Protein 2BKM (pdb70)

Sequence (256 aa):
EQWQTLYEAIGGEETVAKLVEAFYRRVAAHPDLRPIFPDDLTETAHKQKQFLTQYLGGPPLYTAEHGHPMLRARHLRFEITPKRAEAWLACMRAAMDEIGLSGPAREQFYHRLVLTAHHMVNTPDHLDEQWQTLYEAIGGEETVAKLVEAFYRRVAAHPDLRPIFPDDLTETAHKQKQFLTQYLGGPPLYTAEHGHPMLRARHLRFEITPKRAEAWLACMRAAMDEIGLSGPAREQFYHRLVLTAHHMVNTPDHLD

Secondary structure (DSSP, 8-state):
-----HHHHTTHHHHHHHHHHHHHHHHHH-TTTGGGS-S--HHHHHHHHHHHHHHTTS--HHHHHH----HHHHHTTS---HHHHHHHHHHHHHHHHHTT--SHHHHHHHHHHHHHHHHH--S-----/-----HHHHTTHHHHHHHHHHHHHHHHHH-TTTTTTS-S--HHHHHHHHHHHHHHTTS--HHHHHHS---HHHHHTTS---HHHHHHHHHHHHHHHHHHT--SHHHHHHHHHHHHHHHHH--SPPP--

Nearest PDB structures (foldseek):
  2bkm-assembly2_B  TM=1.005E+00  e=2.204E-19  Geobacillus stearothermophilus
  5v3t-assembly1_A  TM=9.772E-01  e=2.019E-15  Bacillus anthracis
  5v3v-assembly1_B  TM=9.908E-01  e=3.960E-15  Bacillus anthracis
  5v3u-assembly1_A  TM=9.772E-01  e=5.995E-15  Bacillus anthracis
  5v3t-assembly1_B  TM=9.868E-01  e=5.405E-15  Bacillus anthracis

B-factor: mean 15.63, std 9.42, range [2.74, 115.76]

Radius of gyration: 19.22 Å; Cα contacts (8 Å, |Δi|>4): 302; chains: 2; bounding box: 41×54×38 Å

Structure (mmCIF, N/CA/C/O backbone):
data_2BKM
#
_entry.id   2BKM
#
_cell.length_a   35.123
_cell.length_b   99.339
_cell.length_c   35.252
_cell.angle_alpha   90.00
_cell.angle_beta   105.59
_cell.angle_gamma   90.00
#
_symmetry.space_group_name_H-M   'P 1 21 1'
#
loop_
_entity.id
_entity.type
_entity.pdbx_description
1 polymer 'TRUNCATED HEMOGLOBIN FROM GEOBACILLUS STEAROTHERMOPHILUS'
2 non-polymer 'OXYGEN MOLECULE'
3 non-polymer 'PROTOPORPHYRIN IX CONTAINING FE'
4 non-polymer 'ACETATE ION'
5 water water
#
loop_
_atom_site.group_PDB
_atom_site.id
_atom_site.type_symbol
_atom_site.label_atom_id
_atom_site.label_alt_id
_atom_site.label_comp_id
_atom_site.label_asym_id
_atom_site.label_entity_id
_atom_site.label_seq_id
_atom_site.pdbx_PDB_ins_code
_atom_site.Cartn_x
_atom_site.Cartn_y
_atom_site.Cartn_z
_atom_site.occupancy
_atom_site.B_iso_or_equiv
_atom_site.auth_seq_id
_atom_site.auth_comp_id
_atom_site.auth_asym_id
_atom_site.auth_atom_id
_atom_site.pdbx_PDB_model_num
ATOM 1 N N . GLU A 1 1 ? -13.769 5.131 19.615 1.00 34.09 3 GLU A N 1
ATOM 2 C CA . GLU A 1 1 ? -13.795 4.155 18.479 1.00 34.10 3 GLU A CA 1
ATOM 3 C C . GLU A 1 1 ? -13.371 2.763 18.898 1.00 33.25 3 GLU A C 1
ATOM 4 O O . GLU A 1 1 ? -12.658 2.612 19.888 1.00 32.80 3 GLU A O 1
ATOM 10 N N . GLN A 1 2 ? -13.817 1.745 18.158 1.00 32.47 4 GLN A N 1
ATOM 11 C CA . GLN A 1 2 ? -13.442 0.366 18.483 1.00 31.60 4 GLN A CA 1
ATOM 12 C C . GLN A 1 2 ? -11.958 0.179 18.206 1.00 30.45 4 GLN A C 1
ATOM 13 O O . GLN A 1 2 ? -11.447 0.622 17.170 1.00 30.38 4 GLN A O 1
ATOM 19 N N . TRP A 1 3 ? -11.272 -0.465 19.146 1.00 28.65 5 TRP A N 1
ATOM 20 C CA . TRP A 1 3 ? -9.880 -0.862 18.967 1.00 27.26 5 TRP A CA 1
ATOM 21 C C . TRP A 1 3 ? -9.732 -1.989 17.920 1.00 25.72 5 TRP A C 1
ATOM 22 O O . TRP A 1 3 ? -10.500 -2.950 17.926 1.00 25.54 5 TRP A O 1
ATOM 33 N N . GLN A 1 4 ? -8.772 -1.833 17.002 1.00 23.12 6 GLN A N 1
ATOM 34 C CA . GLN A 1 4 ? -8.309 -2.924 16.136 1.00 21.16 6 GLN A CA 1
ATOM 35 C C . GLN A 1 4 ? -6.902 -2.529 15.734 1.00 18.18 6 GLN A C 1
ATOM 36 O O . GLN A 1 4 ? -6.566 -1.327 15.735 1.00 19.00 6 GLN A O 1
ATOM 42 N N . THR A 1 5 ? -6.064 -3.512 15.426 1.00 16.75 7 THR A N 1
ATOM 43 C CA . THR A 1 5 ? -4.721 -3.152 15.005 1.00 14.57 7 THR A CA 1
ATOM 44 C C . THR A 1 5 ? -4.816 -2.519 13.652 1.00 13.71 7 THR A C 1
ATOM 45 O O . THR A 1 5 ? -5.767 -2.723 12.893 1.00 12.98 7 THR A O 1
ATOM 49 N N . LEU A 1 6 ? -3.789 -1.755 13.339 1.00 11.25 8 LEU A N 1
ATOM 50 C CA . LEU A 1 6 ? -3.752 -1.111 12.068 1.00 11.27 8 LEU A CA 1
ATOM 51 C C . LEU A 1 6 ? -3.637 -2.158 10.955 1.00 10.99 8 LEU A C 1
ATOM 52 O O . LEU A 1 6 ? -4.164 -2.015 9.866 1.00 11.22 8 LEU A O 1
ATOM 57 N N . TYR A 1 7 ? -2.947 -3.251 11.271 1.00 10.49 9 TYR A N 1
ATOM 58 C CA . TYR A 1 7 ? -2.866 -4.384 10.378 1.00 11.06 9 TYR A CA 1
ATOM 59 C C . TYR A 1 7 ? -4.263 -4.841 9.946 1.00 11.86 9 TYR A C 1
ATOM 60 O O . TYR A 1 7 ? -4.555 -4.935 8.761 1.00 12.42 9 TYR A O 1
ATOM 69 N N . GLU A 1 8 ? -5.137 -5.109 10.929 1.00 12.97 10 GLU A N 1
ATOM 70 C CA . GLU A 1 8 ? -6.510 -5.489 10.596 1.00 14.97 10 GLU A CA 1
ATOM 71 C C . GLU A 1 8 ? -7.237 -4.363 9.874 1.00 13.98 10 GLU A C 1
ATOM 72 O O . GLU A 1 8 ? -7.989 -4.591 8.916 1.00 15.91 10 GLU A O 1
ATOM 78 N N . ALA A 1 9 ? -7.060 -3.137 10.359 1.00 13.32 11 ALA A N 1
ATOM 79 C CA . ALA A 1 9 ? -7.771 -1.992 9.820 1.00 13.27 11 ALA A CA 1
ATOM 80 C C . ALA A 1 9 ? -7.558 -1.848 8.341 1.00 14.30 11 ALA A C 1
ATOM 81 O O . ALA A 1 9 ? -8.455 -1.399 7.633 1.00 16.51 11 ALA A O 1
ATOM 83 N N . ILE A 1 10 ? -6.359 -2.163 7.851 1.00 12.19 12 ILE A N 1
ATOM 84 C CA . ILE A 1 10 ? -6.099 -1.969 6.447 1.00 13.15 12 ILE A CA 1
ATOM 85 C C . ILE A 1 10 ? -6.386 -3.196 5.609 1.00 14.07 12 ILE A C 1
ATOM 86 O O . ILE A 1 10 ? -6.261 -3.156 4.389 1.00 15.18 12 ILE A O 1
ATOM 91 N N . GLY A 1 11 ? -6.768 -4.282 6.271 1.00 15.22 13 GLY A N 1
ATOM 92 C CA . GLY A 1 11 ? -7.101 -5.521 5.560 1.00 15.94 13 GLY A CA 1
ATOM 93 C C . GLY A 1 11 ? -6.094 -6.650 5.685 1.00 16.59 13 GLY A C 1
ATOM 94 O O . GLY A 1 11 ? -6.174 -7.662 4.953 1.00 18.82 13 GLY A O 1
ATOM 95 N N . GLY A 1 12 ? -5.146 -6.509 6.612 1.00 15.03 14 GLY A N 1
ATOM 96 C CA . GLY A 1 12 ? -4.266 -7.584 6.993 1.00 14.49 14 GLY A CA 1
ATOM 97 C C . GLY A 1 12 ? -3.372 -8.111 5.893 1.00 14.00 14 GLY A C 1
ATOM 98 O O . GLY A 1 12 ? -2.896 -7.364 5.037 1.00 13.50 14 GLY A O 1
ATOM 99 N N . GLU A 1 13 ? -3.165 -9.434 5.921 1.00 14.21 15 GLU A N 1
ATOM 100 C CA . GLU A 1 13 ? -2.206 -10.106 5.076 1.00 15.23 15 GLU A CA 1
ATOM 101 C C . GLU A 1 13 ? -2.356 -9.742 3.604 1.00 13.29 15 GLU A C 1
ATOM 102 O O . GLU A 1 13 ? -1.360 -9.486 2.906 1.00 14.57 15 GLU A O 1
ATOM 113 N N . GLU A 1 14 ? -3.590 -9.760 3.131 1.00 14.88 16 GLU A N 1
ATOM 114 C CA . GLU A 1 14 ? -3.828 -9.629 1.712 1.00 13.30 16 GLU A CA 1
ATOM 115 C C . GLU A 1 14 ? -3.436 -8.235 1.256 1.00 12.94 16 GLU A C 1
ATOM 116 O O . GLU A 1 14 ? -2.877 -8.047 0.186 1.00 14.68 16 GLU A O 1
ATOM 122 N N . THR A 1 15 ? -3.733 -7.254 2.083 1.00 12.76 17 THR A N 1
ATOM 123 C CA . THR A 1 15 ? -3.344 -5.889 1.727 1.00 11.02 17 THR A CA 1
ATOM 124 C C . THR A 1 15 ? -1.820 -5.748 1.756 1.00 10.62 17 THR A C 1
ATOM 125 O O . THR A 1 15 ? -1.215 -5.156 0.862 1.00 9.83 17 THR A O 1
ATOM 129 N N . VAL A 1 16 ? -1.195 -6.276 2.794 1.00 9.92 18 VAL A N 1
ATOM 130 C CA . VAL A 1 16 ? 0.252 -6.149 2.869 1.00 9.73 18 VAL A CA 1
ATOM 131 C C . VAL A 1 16 ? 0.908 -6.793 1.679 1.00 10.22 18 VAL A C 1
ATOM 132 O O . VAL A 1 16 ? 1.827 -6.228 1.110 1.00 10.46 18 VAL A O 1
ATOM 136 N N . ALA A 1 17 ? 0.431 -7.982 1.299 1.00 10.19 19 ALA A N 1
ATOM 137 C CA . ALA A 1 17 ? 1.019 -8.665 0.154 1.00 11.03 19 ALA A CA 1
ATOM 138 C C . ALA A 1 17 ? 0.913 -7.841 -1.118 1.00 10.93 19 ALA A C 1
ATOM 139 O O . ALA A 1 17 ? 1.884 -7.731 -1.871 1.00 12.92 19 ALA A O 1
ATOM 141 N N . LYS A 1 18 ? -0.285 -7.325 -1.385 1.00 11.22 20 LYS A N 1
ATOM 142 C CA . LYS A 1 18 ? -0.499 -6.580 -2.580 1.00 10.82 20 LYS A CA 1
ATOM 143 C C . LYS A 1 18 ? 0.356 -5.326 -2.571 1.00 9.58 20 LYS A C 1
ATOM 144 O O . LYS A 1 18 ? 0.931 -4.956 -3.558 1.00 9.50 20 LYS A O 1
ATOM 150 N N . LEU A 1 19 ? 0.392 -4.687 -1.409 1.00 9.74 21 LEU A N 1
ATOM 151 C CA . LEU A 1 19 ? 1.120 -3.434 -1.260 1.00 8.13 21 LEU A CA 1
ATOM 152 C C . LEU A 1 19 ? 2.604 -3.621 -1.536 1.00 7.56 21 LEU A C 1
ATOM 153 O O . LEU A 1 19 ? 3.214 -2.839 -2.274 1.00 7.52 21 LEU A O 1
ATOM 158 N N . VAL A 1 20 ? 3.187 -4.657 -0.938 1.00 8.09 22 VAL A N 1
ATOM 159 C CA . VAL A 1 20 ? 4.606 -4.911 -1.123 1.00 8.95 22 VAL A CA 1
ATOM 160 C C . VAL A 1 20 ? 4.937 -5.202 -2.571 1.00 8.99 22 VAL A C 1
ATOM 161 O O . VAL A 1 20 ? 5.890 -4.682 -3.079 1.00 9.52 22 VAL A O 1
ATOM 165 N N . GLU A 1 21 ? 4.119 -6.032 -3.208 1.00 10.58 23 GLU A N 1
ATOM 166 C CA . GLU A 1 21 ? 4.321 -6.329 -4.622 1.00 11.30 23 GLU A CA 1
ATOM 167 C C . GLU A 1 21 ? 4.324 -5.031 -5.441 1.00 10.25 23 GLU A C 1
ATOM 168 O O . GLU A 1 21 ? 5.222 -4.791 -6.242 1.00 11.20 23 GLU A O 1
ATOM 174 N N . ALA A 1 22 ? 3.330 -4.172 -5.202 1.00 9.17 24 ALA A N 1
ATOM 175 C CA . ALA A 1 22 ? 3.255 -2.953 -5.965 1.00 8.19 24 ALA A CA 1
ATOM 176 C C . ALA A 1 22 ? 4.416 -2.011 -5.657 1.00 8.37 24 ALA A C 1
ATOM 177 O O . ALA A 1 22 ? 4.973 -1.362 -6.541 1.00 9.67 24 ALA A O 1
ATOM 179 N N . PHE A 1 23 ? 4.765 -1.943 -4.387 1.00 7.96 25 PHE A N 1
ATOM 180 C CA . PHE A 1 23 ? 5.820 -1.073 -3.936 1.00 7.27 25 PHE A CA 1
ATOM 181 C C . PHE A 1 23 ? 7.167 -1.402 -4.620 1.00 7.65 25 PHE A C 1
ATOM 182 O O . PHE A 1 23 ? 7.847 -0.514 -5.113 1.00 8.50 25 PHE A O 1
ATOM 190 N N . TYR A 1 24 ? 7.512 -2.690 -4.640 1.00 8.24 26 TYR A N 1
ATOM 191 C CA . TYR A 1 24 ? 8.832 -3.022 -5.193 1.00 8.70 26 TYR A CA 1
ATOM 192 C C . TYR A 1 24 ? 8.885 -2.875 -6.686 1.00 9.37 26 TYR A C 1
ATOM 193 O O . TYR A 1 24 ? 9.971 -2.609 -7.238 1.00 11.39 26 TYR A O 1
ATOM 202 N N . ARG A 1 25 ? 7.735 -2.988 -7.358 1.00 10.54 27 ARG A N 1
ATOM 203 C CA . ARG A 1 25 ? 7.759 -2.637 -8.779 1.00 11.70 27 ARG A CA 1
ATOM 204 C C . ARG A 1 25 ? 8.104 -1.153 -8.972 1.00 11.50 27 ARG A C 1
ATOM 205 O O . ARG A 1 25 ? 8.809 -0.784 -9.918 1.00 12.97 27 ARG A O 1
ATOM 213 N N . ARG A 1 26 ? 7.599 -0.289 -8.083 1.00 10.67 28 ARG A N 1
ATOM 214 C CA . ARG A 1 26 ? 7.899 1.127 -8.176 1.00 10.58 28 ARG A CA 1
ATOM 215 C C . ARG A 1 26 ? 9.343 1.410 -7.799 1.00 11.29 28 ARG A C 1
ATOM 216 O O . ARG A 1 26 ? 9.991 2.229 -8.411 1.00 12.44 28 ARG A O 1
ATOM 224 N N . VAL A 1 27 ? 9.837 0.739 -6.756 1.00 10.47 29 VAL A N 1
ATOM 225 C CA . VAL A 1 27 ? 11.198 0.934 -6.333 1.00 11.06 29 VAL A CA 1
ATOM 226 C C . VAL A 1 27 ? 12.139 0.559 -7.441 1.00 12.33 29 VAL A C 1
ATOM 227 O O . VAL A 1 27 ? 13.094 1.282 -7.693 1.00 13.23 29 VAL A O 1
ATOM 231 N N . ALA A 1 28 ? 11.853 -0.552 -8.108 1.00 13.78 30 ALA A N 1
ATOM 232 C CA . ALA A 1 28 ? 12.759 -1.020 -9.162 1.00 16.08 30 ALA A CA 1
ATOM 233 C C . ALA A 1 28 ? 12.881 0.027 -10.256 1.00 17.59 30 ALA A C 1
ATOM 234 O O . ALA A 1 28 ? 13.932 0.105 -10.905 1.00 18.64 30 ALA A O 1
ATOM 236 N N . ALA A 1 29 ? 11.829 0.814 -10.451 1.00 16.86 31 ALA A N 1
ATOM 237 C CA . ALA A 1 29 ? 11.746 1.795 -11.542 1.00 17.94 31 ALA A CA 1
ATOM 238 C C . ALA A 1 29 ? 12.224 3.179 -11.097 1.00 17.92 31 ALA A C 1
ATOM 239 O O . ALA A 1 29 ? 12.345 4.107 -11.902 1.00 19.56 31 ALA A O 1
ATOM 241 N N . HIS A 1 30 ? 12.510 3.337 -9.820 1.00 15.90 32 HIS A N 1
ATOM 242 C CA . HIS A 1 30 ? 12.831 4.665 -9.376 1.00 14.91 32 HIS A CA 1
ATOM 243 C C . HIS A 1 30 ? 14.312 4.969 -9.464 1.00 16.02 32 HIS A C 1
ATOM 244 O O . HIS A 1 30 ? 15.119 4.313 -8.827 1.00 15.49 32 HIS A O 1
ATOM 251 N N . PRO A 1 31 ? 14.690 6.016 -10.220 1.00 16.21 33 PRO A N 1
ATOM 252 C CA . PRO A 1 31 ? 16.128 6.317 -10.352 1.00 17.29 33 PRO A CA 1
ATOM 253 C C . PRO A 1 31 ? 16.872 6.695 -9.054 1.00 17.49 33 PRO A C 1
ATOM 254 O O . PRO A 1 31 ? 18.099 6.526 -8.953 1.00 18.58 33 PRO A O 1
ATOM 258 N N . ASP A 1 32 ? 16.158 7.201 -8.052 1.00 16.30 34 ASP A N 1
ATOM 259 C CA . ASP A 1 32 ? 16.809 7.527 -6.801 1.00 16.77 34 ASP A CA 1
ATOM 260 C C . ASP A 1 32 ? 16.949 6.326 -5.892 1.00 15.63 34 ASP A C 1
ATOM 261 O O . ASP A 1 32 ? 17.686 6.410 -4.890 1.00 15.64 34 ASP A O 1
ATOM 266 N N . LEU A 1 33 ? 16.244 5.234 -6.222 1.00 13.85 35 LEU A N 1
ATOM 267 C CA . LEU A 1 33 ? 16.279 4.044 -5.380 1.00 13.47 35 LEU A CA 1
ATOM 268 C C . LEU A 1 33 ? 16.928 2.845 -6.018 1.00 15.68 35 LEU A C 1
ATOM 269 O O . LEU A 1 33 ? 17.697 2.126 -5.355 1.00 13.97 35 LEU A O 1
ATOM 274 N N . ARG A 1 34 ? 16.605 2.626 -7.292 1.00 18.52 36 ARG A N 1
ATOM 275 C CA . ARG A 1 34 ? 17.041 1.451 -8.057 1.00 22.80 36 ARG A CA 1
ATOM 276 C C . ARG A 1 34 ? 18.516 1.114 -7.832 1.00 22.62 36 ARG A C 1
ATOM 277 O O . ARG A 1 34 ? 18.836 -0.069 -7.645 1.00 24.38 36 ARG A O 1
ATOM 285 N N . PRO A 1 35 ? 19.414 2.124 -7.802 1.00 23.41 37 PRO A N 1
ATOM 286 C CA . PRO A 1 35 ? 20.797 1.652 -7.757 1.00 23.43 37 PRO A CA 1
ATOM 287 C C . PRO A 1 35 ? 21.227 1.149 -6.383 1.00 22.89 37 PRO A C 1
ATOM 288 O O . PRO A 1 35 ? 22.191 0.358 -6.318 1.00 23.77 37 PRO A O 1
ATOM 292 N N . ILE A 1 36 ? 20.530 1.545 -5.299 1.00 20.52 38 ILE A N 1
ATOM 293 C CA . ILE A 1 36 ? 20.961 1.119 -3.961 1.00 18.84 38 ILE A CA 1
ATOM 294 C C . ILE A 1 36 ? 20.248 -0.134 -3.445 1.00 17.06 38 ILE A C 1
ATOM 295 O O . ILE A 1 36 ? 20.616 -0.695 -2.418 1.00 16.43 38 ILE A O 1
ATOM 300 N N . PHE A 1 37 ? 19.228 -0.556 -4.179 1.00 16.48 39 PHE A N 1
ATOM 301 C CA . PHE A 1 37 ? 18.537 -1.782 -3.853 1.00 15.22 39 PHE A CA 1
ATOM 302 C C . PHE A 1 37 ? 19.148 -2.911 -4.668 1.00 15.79 39 PHE A C 1
ATOM 303 O O . PHE A 1 37 ? 19.712 -2.635 -5.728 1.00 16.33 39 PHE A O 1
ATOM 311 N N . PRO A 1 38 ? 19.000 -4.177 -4.211 1.00 16.78 40 PRO A N 1
ATOM 312 C CA . PRO A 1 38 ? 19.482 -5.324 -4.978 1.00 17.43 40 PRO A CA 1
ATOM 313 C C . PRO A 1 38 ? 18.742 -5.393 -6.301 1.00 18.60 40 PRO A C 1
ATOM 314 O O . PRO A 1 38 ? 17.593 -4.947 -6.396 1.00 18.03 40 PRO A O 1
ATOM 318 N N . ASP A 1 39 ? 19.370 -5.972 -7.325 1.00 20.78 41 ASP A N 1
ATOM 319 C CA . ASP A 1 39 ? 18.709 -6.079 -8.620 1.00 21.53 41 ASP A CA 1
ATOM 320 C C . ASP A 1 39 ? 17.530 -7.037 -8.545 1.00 19.95 41 ASP A C 1
ATOM 321 O O . ASP A 1 39 ? 16.493 -6.820 -9.176 1.00 21.09 41 ASP A O 1
ATOM 326 N N . ASP A 1 40 ? 17.701 -8.075 -7.738 1.00 18.17 42 ASP A N 1
ATOM 327 C CA . ASP A 1 40 ? 16.646 -9.004 -7.447 1.00 17.78 42 ASP A CA 1
ATOM 328 C C . ASP A 1 40 ? 16.039 -8.625 -6.104 1.00 16.63 42 ASP A C 1
ATOM 329 O O . ASP A 1 40 ? 16.689 -8.737 -5.076 1.00 15.51 42 ASP A O 1
ATOM 334 N N . LEU A 1 41 ? 14.785 -8.183 -6.154 1.00 14.45 43 LEU A N 1
ATOM 335 C CA . LEU A 1 41 ? 14.109 -7.719 -4.952 1.00 14.07 43 LEU A CA 1
ATOM 336 C C . LEU A 1 41 ? 13.312 -8.771 -4.253 1.00 14.81 43 LEU A C 1
ATOM 337 O O . LEU A 1 41 ? 12.541 -8.470 -3.339 1.00 14.05 43 LEU A O 1
ATOM 342 N N . THR A 1 42 ? 13.498 -10.026 -4.639 1.00 14.49 44 THR A N 1
ATOM 343 C CA . THR A 1 42 ? 12.736 -11.110 -4.027 1.00 15.34 44 THR A CA 1
ATOM 344 C C . THR A 1 42 ? 12.921 -11.137 -2.520 1.00 14.45 44 THR A C 1
ATOM 345 O O . THR A 1 42 ? 11.968 -11.154 -1.771 1.00 14.07 44 THR A O 1
ATOM 349 N N . GLU A 1 43 ? 14.161 -11.150 -2.061 1.00 14.24 45 GLU A N 1
ATOM 350 C CA . GLU A 1 43 ? 14.405 -11.261 -0.655 1.00 14.48 45 GLU A CA 1
ATOM 351 C C . GLU A 1 43 ? 13.938 -10.011 0.085 1.00 12.89 45 GLU A C 1
ATOM 352 O O . GLU A 1 43 ? 13.374 -10.089 1.176 1.00 12.63 45 GLU A O 1
ATOM 358 N N . THR A 1 44 ? 14.158 -8.856 -0.545 1.00 12.22 46 THR A N 1
ATOM 359 C CA . THR A 1 44 ? 13.768 -7.608 0.088 1.00 10.96 46 THR A CA 1
ATOM 360 C C . THR A 1 44 ? 12.267 -7.587 0.324 1.00 10.46 46 THR A C 1
ATOM 361 O O . THR A 1 44 ? 11.794 -7.176 1.383 1.00 10.33 46 THR A O 1
ATOM 365 N N . ALA A 1 45 ? 11.522 -7.987 -0.699 1.00 10.00 47 ALA A N 1
ATOM 366 C CA . ALA A 1 45 ? 10.077 -7.972 -0.609 1.00 8.98 47 ALA A CA 1
ATOM 367 C C . ALA A 1 45 ? 9.607 -8.942 0.455 1.00 9.18 47 ALA A C 1
ATOM 368 O O . ALA A 1 45 ? 8.681 -8.632 1.214 1.00 9.68 47 ALA A O 1
ATOM 370 N N . HIS A 1 46 ? 10.256 -10.103 0.554 1.00 9.90 48 HIS A N 1
ATOM 371 C CA . HIS A 1 46 ? 9.889 -11.052 1.577 1.00 11.51 48 HIS A CA 1
ATOM 372 C C . HIS A 1 46 ? 10.065 -10.428 2.953 1.00 10.10 48 HIS A C 1
ATOM 373 O O . HIS A 1 46 ? 9.199 -10.486 3.798 1.00 11.89 48 HIS A O 1
ATOM 380 N N . LYS A 1 47 ? 11.199 -9.780 3.149 1.00 9.11 49 LYS A N 1
ATOM 381 C CA . LYS A 1 47 ? 11.487 -9.201 4.448 1.00 10.07 49 LYS A CA 1
ATOM 382 C C . LYS A 1 47 ? 10.534 -8.072 4.757 1.00 8.52 49 LYS A C 1
ATOM 383 O O . LYS A 1 47 ? 10.106 -7.926 5.868 1.00 9.15 49 LYS A O 1
ATOM 389 N N . GLN A 1 48 ? 10.216 -7.261 3.749 1.00 8.44 50 GLN A N 1
ATOM 390 C CA . GLN A 1 48 ? 9.314 -6.149 3.980 1.00 7.62 50 GLN A CA 1
ATOM 391 C C . GLN A 1 48 ? 7.900 -6.614 4.283 1.00 8.27 50 GLN A C 1
ATOM 392 O O . GLN A 1 48 ? 7.210 -6.008 5.088 1.00 9.09 50 GLN A O 1
ATOM 398 N N . LYS A 1 49 ? 7.460 -7.665 3.610 1.00 8.72 51 LYS A N 1
ATOM 399 C CA . LYS A 1 49 ? 6.155 -8.214 3.960 1.00 10.28 51 LYS A CA 1
ATOM 400 C C . LYS A 1 49 ? 6.134 -8.635 5.430 1.00 9.23 51 LYS A C 1
ATOM 401 O O . LYS A 1 49 ? 5.200 -8.345 6.176 1.00 10.53 51 LYS A O 1
ATOM 407 N N . GLN A 1 50 ? 7.202 -9.321 5.858 1.00 9.06 52 GLN A N 1
ATOM 408 C CA . GLN A 1 50 ? 7.298 -9.719 7.265 1.00 9.63 52 GLN A CA 1
ATOM 409 C C . GLN A 1 50 ? 7.353 -8.517 8.194 1.00 9.67 52 GLN A C 1
ATOM 410 O O . GLN A 1 50 ? 6.649 -8.447 9.199 1.00 9.85 52 GLN A O 1
ATOM 416 N N . PHE A 1 51 ? 8.163 -7.522 7.819 1.00 9.18 53 PHE A N 1
ATOM 417 C CA . PHE A 1 51 ? 8.313 -6.368 8.656 1.00 8.21 53 PHE A CA 1
ATOM 418 C C . PHE A 1 51 ? 7.017 -5.573 8.799 1.00 8.05 53 PHE A C 1
ATOM 419 O O . PHE A 1 51 ? 6.643 -5.220 9.891 1.00 9.20 53 PHE A O 1
ATOM 427 N N . LEU A 1 52 ? 6.372 -5.297 7.673 1.00 8.75 54 LEU A N 1
ATOM 428 C CA . LEU A 1 52 ? 5.197 -4.451 7.726 1.00 8.07 54 LEU A CA 1
ATOM 429 C C . LEU A 1 52 ? 4.080 -5.159 8.494 1.00 7.81 54 LEU A C 1
ATOM 430 O O . LEU A 1 52 ? 3.345 -4.527 9.239 1.00 8.77 54 LEU A O 1
ATOM 435 N N . THR A 1 53 ? 4.030 -6.487 8.382 1.00 8.34 55 THR A N 1
ATOM 436 C CA . THR A 1 53 ? 3.056 -7.252 9.158 1.00 9.61 55 THR A CA 1
ATOM 437 C C . THR A 1 53 ? 3.244 -6.975 10.645 1.00 9.76 55 THR A C 1
ATOM 438 O O . THR A 1 53 ? 2.315 -6.620 11.354 1.00 10.90 55 THR A O 1
ATOM 442 N N . GLN A 1 54 ? 4.477 -7.107 11.102 1.00 10.24 56 GLN A N 1
ATOM 443 C CA . GLN A 1 54 ? 4.788 -6.879 12.492 1.00 10.57 56 GLN A CA 1
ATOM 444 C C . GLN A 1 54 ? 4.612 -5.421 12.882 1.00 10.99 56 GLN A C 1
ATOM 445 O O . GLN A 1 54 ? 4.071 -5.120 13.918 1.00 11.63 56 GLN A O 1
ATOM 451 N N . TYR A 1 55 ? 5.071 -4.528 12.016 1.00 9.93 57 TYR A N 1
ATOM 452 C CA . TYR A 1 55 ? 4.998 -3.112 12.258 1.00 9.91 57 TYR A CA 1
ATOM 453 C C . TYR A 1 55 ? 3.579 -2.651 12.452 1.00 10.31 57 TYR A C 1
ATOM 454 O O . TYR A 1 55 ? 3.335 -1.733 13.228 1.00 11.63 57 TYR A O 1
ATOM 463 N N . LEU A 1 56 ? 2.648 -3.300 11.752 1.00 8.85 58 LEU A N 1
ATOM 464 C CA . LEU A 1 56 ? 1.246 -2.901 11.820 1.00 10.62 58 LEU A CA 1
ATOM 465 C C . LEU A 1 56 ? 0.503 -3.534 12.967 1.00 10.61 58 LEU A C 1
ATOM 466 O O . LEU A 1 56 ? -0.703 -3.319 13.101 1.00 10.51 58 LEU A O 1
ATOM 471 N N . GLY A 1 57 ? 1.182 -4.405 13.722 1.00 12.01 59 GLY A N 1
ATOM 472 C CA . GLY A 1 57 ? 0.526 -5.048 14.866 1.00 12.05 59 GLY A CA 1
ATOM 473 C C . GLY A 1 57 ? 0.087 -6.466 14.546 1.00 13.80 59 GLY A C 1
ATOM 474 O O . GLY A 1 57 ? -0.622 -7.107 15.332 1.00 14.38 59 GLY A O 1
ATOM 475 N N . GLY A 1 58 ? 0.466 -6.974 13.385 1.00 13.43 60 GLY A N 1
ATOM 476 C CA . GLY A 1 58 ? 0.205 -8.366 13.054 1.00 14.27 60 GLY A CA 1
ATOM 477 C C . GLY A 1 58 ? 1.250 -9.244 13.724 1.00 14.65 60 GLY A C 1
ATOM 478 O O . GLY A 1 58 ? 2.055 -8.775 14.552 1.00 14.42 60 GLY A O 1
ATOM 479 N N . PRO A 1 59 ? 1.261 -10.540 13.359 1.00 15.92 61 PRO A N 1
ATOM 480 C CA . PRO A 1 59 ? 2.249 -11.425 13.984 1.00 16.32 61 PRO A CA 1
ATOM 481 C C . PRO A 1 59 ? 3.707 -10.964 13.787 1.00 15.56 61 PRO A C 1
ATOM 482 O O . PRO A 1 59 ? 4.013 -10.338 12.764 1.00 14.25 61 PRO A O 1
ATOM 486 N N . PRO A 1 60 ? 4.598 -11.258 14.751 1.00 14.75 62 PRO A N 1
ATOM 487 C CA . PRO A 1 60 ? 5.978 -10.742 14.702 1.00 14.76 62 PRO A CA 1
ATOM 488 C C . PRO A 1 60 ? 6.841 -11.547 13.742 1.00 13.63 62 PRO A C 1
ATOM 489 O O . PRO A 1 60 ? 7.860 -12.145 14.113 1.00 14.65 62 PRO A O 1
ATOM 493 N N . LEU A 1 61 ? 6.467 -11.522 12.468 1.00 13.19 63 LEU A N 1
ATOM 494 C CA . LEU A 1 61 ? 7.084 -12.371 11.468 1.00 12.54 63 LEU A CA 1
ATOM 495 C C . LEU A 1 61 ? 8.523 -12.029 11.174 1.00 12.51 63 LEU A C 1
ATOM 496 O O . LEU A 1 61 ? 9.344 -12.893 10.839 1.00 11.62 63 LEU A O 1
ATOM 501 N N . TYR A 1 62 ? 8.827 -10.745 11.216 1.00 12.00 64 TYR A N 1
ATOM 502 C CA . TYR A 1 62 ? 10.147 -10.316 10.870 1.00 11.64 64 TYR A CA 1
ATOM 503 C C . TYR A 1 62 ? 11.154 -10.727 11.944 1.00 12.85 64 TYR A C 1
ATOM 504 O O . TYR A 1 62 ? 12.186 -11.310 11.625 1.00 12.59 64 TYR A O 1
ATOM 513 N N . THR A 1 63 ? 10.823 -10.446 13.198 1.00 12.95 65 THR A N 1
ATOM 514 C CA . THR A 1 63 ? 11.736 -10.792 14.290 1.00 13.80 65 THR A CA 1
ATOM 515 C C . THR A 1 63 ? 12.012 -12.293 14.276 1.00 14.11 65 THR A C 1
ATOM 516 O O . THR A 1 63 ? 13.161 -12.718 14.443 1.00 13.83 65 THR A O 1
ATOM 520 N N . ALA A 1 64 ? 10.968 -13.069 14.036 1.00 13.87 66 ALA A N 1
ATOM 521 C CA . ALA A 1 64 ? 11.073 -14.537 14.077 1.00 14.94 66 ALA A CA 1
ATOM 522 C C . ALA A 1 64 ? 12.145 -15.014 13.125 1.00 15.73 66 ALA A C 1
ATOM 523 O O . ALA A 1 64 ? 12.891 -15.936 13.422 1.00 16.72 66 ALA A O 1
ATOM 525 N N . GLU A 1 65 ? 12.243 -14.390 11.963 1.00 14.72 67 GLU A N 1
ATOM 526 C CA . GLU A 1 65 ? 13.219 -14.840 11.002 1.00 16.48 67 GLU A CA 1
ATOM 527 C C . GLU A 1 65 ? 14.523 -14.071 11.013 1.00 15.66 67 GLU A C 1
ATOM 528 O O . GLU A 1 65 ? 15.568 -14.640 10.672 1.00 17.36 67 GLU A O 1
ATOM 534 N N . HIS A 1 66 ? 14.494 -12.778 11.328 1.00 14.62 68 HIS A N 1
ATOM 535 C CA . HIS A 1 66 ? 15.676 -11.952 11.144 1.00 15.47 68 HIS A CA 1
ATOM 536 C C . HIS A 1 66 ? 16.173 -11.275 12.414 1.00 14.90 68 HIS A C 1
ATOM 537 O O . HIS A 1 66 ? 17.196 -10.600 12.369 1.00 17.05 68 HIS A O 1
ATOM 544 N N . GLY A 1 67 ? 15.446 -11.419 13.514 1.00 15.22 69 GLY A N 1
ATOM 545 C CA . GLY A 1 67 ? 15.831 -10.725 14.724 1.00 16.80 69 GLY A CA 1
ATOM 546 C C . GLY A 1 67 ? 15.228 -9.335 14.781 1.00 17.16 69 GLY A C 1
ATOM 547 O O . GLY A 1 67 ? 14.432 -8.943 13.915 1.00 17.33 69 GLY A O 1
ATOM 548 N N . HIS A 1 68 ? 15.577 -8.584 15.806 1.00 17.99 70 HIS A N 1
ATOM 549 C CA . HIS A 1 68 ? 14.981 -7.251 15.972 1.00 19.08 70 HIS A CA 1
ATOM 550 C C . HIS A 1 68 ? 15.198 -6.408 14.715 1.00 17.61 70 HIS A C 1
ATOM 551 O O . HIS A 1 68 ? 16.237 -6.494 14.070 1.00 17.93 70 HIS A O 1
ATOM 558 N N . PRO A 1 69 ? 14.173 -5.637 14.317 1.00 16.55 71 PRO A N 1
ATOM 559 C CA . PRO A 1 69 ? 14.320 -4.797 13.129 1.00 15.76 71 PRO A CA 1
ATOM 560 C C . PRO A 1 69 ? 15.529 -3.861 13.153 1.00 15.90 71 PRO A C 1
ATOM 561 O O . PRO A 1 69 ? 16.216 -3.753 12.144 1.00 15.95 71 PRO A O 1
ATOM 565 N N . MET A 1 70 ? 15.787 -3.218 14.284 1.00 15.74 72 MET A N 1
ATOM 566 C CA . MET A 1 70 ? 16.863 -2.216 14.400 1.00 16.49 72 MET A CA 1
ATOM 567 C C . MET A 1 70 ? 17.028 -1.497 13.061 1.00 14.31 72 MET A C 1
ATOM 568 O O . MET A 1 70 ? 18.128 -1.433 12.470 1.00 13.70 72 MET A O 1
ATOM 573 N N . LEU A 1 71 ? 15.922 -0.949 12.581 1.00 12.95 73 LEU A N 1
ATOM 574 C CA . LEU A 1 71 ? 15.868 -0.539 11.195 1.00 12.79 73 LEU A CA 1
ATOM 575 C C . LEU A 1 71 ? 16.836 0.579 10.935 1.00 11.51 73 LEU A C 1
ATOM 576 O O . LEU A 1 71 ? 17.505 0.578 9.929 1.00 9.93 73 LEU A O 1
ATOM 581 N N . ARG A 1 72 ? 16.928 1.550 11.836 1.00 11.12 74 ARG A N 1
ATOM 582 C CA . ARG A 1 72 ? 17.839 2.646 11.550 1.00 12.53 74 ARG A CA 1
ATOM 583 C C . ARG A 1 72 ? 19.255 2.106 11.376 1.00 12.33 74 ARG A C 1
ATOM 584 O O . ARG A 1 72 ? 19.969 2.500 10.436 1.00 12.58 74 ARG A O 1
ATOM 592 N N . ALA A 1 73 ? 19.661 1.209 12.272 1.00 12.27 75 ALA A N 1
ATOM 593 C CA . ALA A 1 73 ? 20.999 0.642 12.182 1.00 11.71 75 ALA A CA 1
ATOM 594 C C . ALA A 1 73 ? 21.215 -0.098 10.887 1.00 11.72 75 ALA A C 1
ATOM 595 O O . ALA A 1 73 ? 22.274 0.006 10.283 1.00 13.19 75 ALA A O 1
ATOM 597 N N . ARG A 1 74 ? 20.226 -0.872 10.449 1.00 11.48 76 ARG A N 1
ATOM 598 C CA . ARG A 1 74 ? 20.370 -1.612 9.227 1.00 11.84 76 ARG A CA 1
ATOM 599 C C . ARG A 1 74 ? 20.494 -0.683 8.037 1.00 12.58 76 ARG A C 1
ATOM 600 O O . ARG A 1 74 ? 21.054 -1.075 7.021 1.00 15.50 76 ARG A O 1
ATOM 608 N N . HIS A 1 75 ? 19.896 0.498 8.151 1.00 11.06 77 HIS A N 1
ATOM 609 C CA . HIS A 1 75 ? 19.906 1.443 7.052 1.00 11.35 77 HIS A CA 1
ATOM 610 C C . HIS A 1 75 ? 21.129 2.319 7.018 1.00 11.79 77 HIS A C 1
ATOM 611 O O . HIS A 1 75 ? 21.331 3.017 6.031 1.00 10.35 77 HIS A O 1
ATOM 618 N N . LEU A 1 76 ? 21.948 2.248 8.076 1.00 11.62 78 LEU A N 1
ATOM 619 C CA . LEU A 1 76 ? 23.217 2.985 8.055 1.00 10.43 78 LEU A CA 1
ATOM 620 C C . LEU A 1 76 ? 24.159 2.477 6.970 1.00 11.72 78 LEU A C 1
ATOM 621 O O . LEU A 1 76 ? 25.105 3.163 6.600 1.00 10.48 78 LEU A O 1
ATOM 626 N N . ARG A 1 77 ? 23.879 1.277 6.465 1.00 12.31 79 ARG A N 1
ATOM 627 C CA . ARG A 1 77 ? 24.622 0.682 5.384 1.00 13.41 79 ARG A CA 1
ATOM 628 C C . ARG A 1 77 ? 24.432 1.416 4.040 1.00 11.87 79 ARG A C 1
ATOM 629 O O . ARG A 1 77 ? 25.091 1.126 3.044 1.00 12.95 79 ARG A O 1
ATOM 637 N N . PHE A 1 78 ? 23.477 2.354 3.997 1.00 9.73 80 PHE A N 1
ATOM 638 C CA . PHE A 1 78 ? 23.133 3.029 2.755 1.00 8.94 80 PHE A CA 1
ATOM 639 C C . PHE A 1 78 ? 23.071 4.522 3.003 1.00 8.26 80 PHE A C 1
ATOM 640 O O . PHE A 1 78 ? 22.820 4.987 4.121 1.00 9.54 80 PHE A O 1
ATOM 648 N N . GLU A 1 79 ? 23.278 5.278 1.946 1.00 9.00 81 GLU A N 1
ATOM 649 C CA . GLU A 1 79 ? 23.108 6.724 2.036 1.00 9.17 81 GLU A CA 1
ATOM 650 C C . GLU A 1 79 ? 21.630 7.050 1.833 1.00 9.86 81 GLU A C 1
ATOM 651 O O . GLU A 1 79 ? 21.100 6.938 0.704 1.00 11.23 81 GLU A O 1
ATOM 657 N N . ILE A 1 80 ? 20.974 7.415 2.913 1.00 8.34 82 ILE A N 1
ATOM 658 C CA . ILE A 1 80 ? 19.550 7.773 2.867 1.00 7.84 82 ILE A CA 1
ATOM 659 C C . ILE A 1 80 ? 19.459 9.266 3.105 1.00 7.73 82 ILE A C 1
ATOM 660 O O . ILE A 1 80 ? 19.492 9.775 4.210 1.00 7.97 82 ILE A O 1
ATOM 665 N N . THR A 1 81 ? 19.370 9.976 2.010 1.00 8.19 83 THR A N 1
ATOM 666 C CA . THR A 1 81 ? 19.155 11.410 2.039 1.00 6.56 83 THR A CA 1
ATOM 667 C C . THR A 1 81 ? 17.646 11.695 2.147 1.00 6.79 83 THR A C 1
ATOM 668 O O . THR A 1 81 ? 16.845 10.802 1.911 1.00 6.78 83 THR A O 1
ATOM 672 N N . PRO A 1 82 ? 17.281 12.924 2.521 1.00 7.31 84 PRO A N 1
ATOM 673 C CA . PRO A 1 82 ? 15.864 13.278 2.457 1.00 7.66 84 PRO A CA 1
ATOM 674 C C . PRO A 1 82 ? 15.273 13.004 1.065 1.00 7.60 84 PRO A C 1
ATOM 675 O O . PRO A 1 82 ? 14.157 12.469 0.979 1.00 7.66 84 PRO A O 1
ATOM 679 N N . LYS A 1 83 ? 16.007 13.281 -0.011 1.00 7.41 85 LYS A N 1
ATOM 680 C CA . LYS A 1 83 ? 15.488 13.014 -1.338 1.00 8.23 85 LYS A CA 1
ATOM 681 C C . LYS A 1 83 ? 15.162 11.548 -1.490 1.00 7.75 85 LYS A C 1
ATOM 682 O O . LYS A 1 83 ? 14.146 11.193 -2.093 1.00 8.44 85 LYS A O 1
ATOM 688 N N . ARG A 1 84 ? 16.027 10.664 -0.984 1.00 7.42 86 ARG A N 1
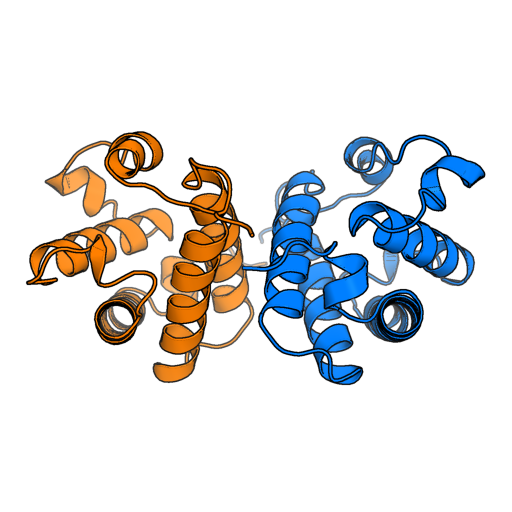ATOM 689 C CA . ARG A 1 84 ? 15.764 9.255 -1.118 1.00 7.49 86 ARG A CA 1
ATOM 690 C C . ARG A 1 84 ? 14.572 8.848 -0.263 1.00 7.84 86 ARG A C 1
ATOM 691 O O . ARG A 1 84 ? 13.812 7.974 -0.668 1.00 8.20 86 ARG A O 1
ATOM 699 N N . ALA A 1 85 ? 14.475 9.419 0.927 1.00 6.89 87 ALA A N 1
ATOM 700 C CA . ALA A 1 85 ? 13.286 9.150 1.749 1.00 7.23 87 ALA A CA 1
ATOM 701 C C . ALA A 1 85 ? 12.032 9.602 1.029 1.00 6.37 87 ALA A C 1
ATOM 702 O O . ALA A 1 85 ? 11.024 8.855 1.027 1.00 6.30 87 ALA A O 1
ATOM 704 N N . GLU A 1 86 ? 12.098 10.756 0.376 1.00 5.47 88 GLU A N 1
ATOM 705 C CA . GLU A 1 86 ? 10.922 11.185 -0.383 1.00 5.68 88 GLU A CA 1
ATOM 706 C C . GLU A 1 86 ? 10.643 10.227 -1.517 1.00 5.72 88 GLU A C 1
ATOM 707 O O . GLU A 1 86 ? 9.481 9.964 -1.863 1.00 6.78 88 GLU A O 1
ATOM 713 N N . ALA A 1 87 ? 11.678 9.730 -2.166 1.00 6.10 89 ALA A N 1
ATOM 714 C CA . ALA A 1 87 ? 11.426 8.776 -3.241 1.00 5.90 89 ALA A CA 1
ATOM 715 C C . ALA A 1 87 ? 10.763 7.509 -2.731 1.00 5.93 89 ALA A C 1
ATOM 716 O O . ALA A 1 87 ? 9.835 6.975 -3.370 1.00 7.03 89 ALA A O 1
ATOM 718 N N . TRP A 1 88 ? 11.241 7.008 -1.586 1.00 5.91 90 TRP A N 1
ATOM 719 C CA . TRP A 1 88 ? 10.674 5.805 -1.025 1.00 5.98 90 TRP A CA 1
ATOM 720 C C . TRP A 1 88 ? 9.196 6.073 -0.707 1.00 5.78 90 TRP A C 1
ATOM 721 O O . TRP A 1 88 ? 8.330 5.297 -1.058 1.00 5.93 90 TRP A O 1
ATOM 732 N N . LEU A 1 89 ? 8.942 7.204 -0.045 1.00 5.25 91 LEU A N 1
ATOM 733 C CA . LEU A 1 89 ? 7.547 7.512 0.337 1.00 5.26 91 LEU A CA 1
ATOM 734 C C . LEU A 1 89 ? 6.689 7.718 -0.900 1.00 5.26 91 LEU A C 1
ATOM 735 O O . LEU A 1 89 ? 5.506 7.359 -0.884 1.00 6.03 91 LEU A O 1
ATOM 740 N N . ALA A 1 90 ? 7.252 8.318 -1.950 1.00 5.10 92 ALA A N 1
ATOM 741 C CA . ALA A 1 90 ? 6.449 8.530 -3.161 1.00 5.13 92 ALA A CA 1
ATOM 742 C C . ALA A 1 90 ? 6.116 7.201 -3.812 1.00 5.40 92 ALA A C 1
ATOM 743 O O . ALA A 1 90 ? 4.995 7.002 -4.336 1.00 6.60 92 ALA A O 1
ATOM 745 N N . CYS A 1 91 ? 7.064 6.266 -3.790 1.00 6.08 93 CYS A N 1
ATOM 746 C CA . CYS A 1 91 ? 6.745 4.911 -4.281 1.00 6.68 93 CYS A CA 1
ATOM 747 C C . CYS A 1 91 ? 5.689 4.276 -3.454 1.00 6.49 93 CYS A C 1
ATOM 748 O O . CYS A 1 91 ? 4.832 3.591 -3.992 1.00 7.74 93 CYS A O 1
ATOM 751 N N . MET A 1 92 ? 5.744 4.485 -2.134 1.00 6.10 94 MET A N 1
ATOM 752 C CA . MET A 1 92 ? 4.748 3.907 -1.262 1.00 6.13 94 MET A CA 1
ATOM 753 C C . MET A 1 92 ? 3.363 4.487 -1.499 1.00 6.38 94 MET A C 1
ATOM 754 O O . MET A 1 92 ? 2.388 3.735 -1.597 1.00 7.05 94 MET A O 1
ATOM 759 N N . ARG A 1 93 ? 3.272 5.801 -1.649 1.00 5.71 95 ARG A N 1
ATOM 760 C CA . ARG A 1 93 ? 1.967 6.380 -1.931 1.00 5.87 95 ARG A CA 1
ATOM 761 C C . ARG A 1 93 ? 1.473 5.839 -3.264 1.00 6.42 95 ARG A C 1
ATOM 762 O O . ARG A 1 93 ? 0.273 5.544 -3.384 1.00 7.21 95 ARG A O 1
ATOM 770 N N . ALA A 1 94 ? 2.343 5.745 -4.271 1.00 6.38 96 ALA A N 1
ATOM 771 C CA . ALA A 1 94 ? 1.904 5.272 -5.580 1.00 6.21 96 ALA A CA 1
ATOM 772 C C . ALA A 1 94 ? 1.429 3.817 -5.481 1.00 6.53 96 ALA A C 1
ATOM 773 O O . ALA A 1 94 ? 0.465 3.442 -6.128 1.00 8.83 96 ALA A O 1
ATOM 775 N N . ALA A 1 95 ? 2.110 3.008 -4.675 1.00 6.53 97 ALA A N 1
ATOM 776 C CA . ALA A 1 95 ? 1.725 1.611 -4.513 1.00 6.43 97 ALA A CA 1
ATOM 777 C C . ALA A 1 95 ? 0.395 1.517 -3.777 1.00 7.05 97 ALA A C 1
ATOM 778 O O . ALA A 1 95 ? -0.432 0.677 -4.134 1.00 7.76 97 ALA A O 1
ATOM 780 N N . MET A 1 96 ? 0.202 2.328 -2.727 1.00 6.40 98 MET A N 1
ATOM 781 C CA . MET A 1 96 ? -1.073 2.342 -2.017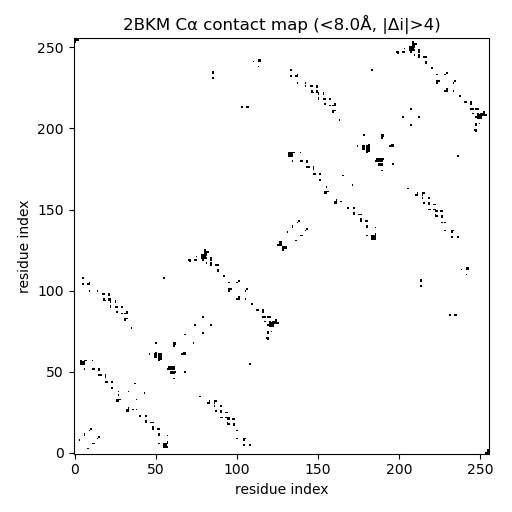 1.00 6.44 98 MET A CA 1
ATOM 782 C C . MET A 1 96 ? -2.169 2.725 -2.972 1.00 7.57 98 MET A C 1
ATOM 783 O O . MET A 1 96 ? -3.211 2.072 -2.984 1.00 8.24 98 MET A O 1
ATOM 788 N N . ASP A 1 97 ? -1.926 3.755 -3.777 1.00 7.57 99 ASP A N 1
ATOM 789 C CA . ASP A 1 97 ? -2.964 4.167 -4.747 1.00 7.65 99 ASP A CA 1
ATOM 790 C C . ASP A 1 97 ? -3.236 3.015 -5.724 1.00 9.27 99 ASP A C 1
ATOM 791 O O . ASP A 1 97 ? -4.422 2.714 -6.040 1.00 11.44 99 ASP A O 1
ATOM 796 N N . GLU A 1 98 ? -2.184 2.350 -6.173 1.00 8.35 100 GLU A N 1
ATOM 797 C CA . GLU A 1 98 ? -2.321 1.349 -7.246 1.00 10.03 100 GLU A CA 1
ATOM 798 C C . GLU A 1 98 ? -3.156 0.195 -6.752 1.00 9.59 100 GLU A C 1
ATOM 799 O O . GLU A 1 98 ? -3.931 -0.354 -7.521 1.00 10.78 100 GLU A O 1
ATOM 805 N N . ILE A 1 99 ? -3.006 -0.196 -5.493 1.00 9.16 101 ILE A N 1
ATOM 806 C CA . ILE A 1 99 ? -3.732 -1.370 -4.994 1.00 9.28 101 ILE A CA 1
ATOM 807 C C . ILE A 1 99 ? -5.105 -0.963 -4.510 1.00 9.06 101 ILE A C 1
ATOM 808 O O . ILE A 1 99 ? -5.867 -1.795 -3.991 1.00 12.02 101 ILE A O 1
ATOM 813 N N . GLY A 1 100 ? -5.412 0.323 -4.684 1.00 10.06 102 GLY A N 1
ATOM 814 C CA . GLY A 1 100 ? -6.690 0.880 -4.256 1.00 11.25 102 GLY A CA 1
ATOM 815 C C . GLY A 1 100 ? -6.877 0.963 -2.763 1.00 12.17 102 GLY A C 1
ATOM 816 O O . GLY A 1 100 ? -8.015 0.941 -2.289 1.00 14.32 102 GLY A O 1
ATOM 817 N N . LEU A 1 101 ? -5.793 1.145 -1.996 1.00 11.36 103 LEU A N 1
ATOM 818 C CA . LEU A 1 101 ? -5.876 1.301 -0.546 1.00 11.44 103 LEU A CA 1
ATOM 819 C C . LEU A 1 101 ? -6.000 2.765 -0.203 1.00 12.84 103 LEU A C 1
ATOM 820 O O . LEU A 1 101 ? -5.011 3.529 -0.317 1.00 14.68 103 LEU A O 1
ATOM 825 N N . SER A 1 102 ? -7.164 3.163 0.288 1.00 11.96 104 SER A N 1
ATOM 826 C CA . SER A 1 102 ? -7.439 4.590 0.516 1.00 12.69 104 SER A CA 1
ATOM 827 C C . SER A 1 102 ? -8.149 4.704 1.842 1.00 11.37 104 SER A C 1
ATOM 828 O O . SER A 1 102 ? -8.752 3.752 2.277 1.00 11.70 104 SER A O 1
ATOM 831 N N . GLY A 1 103 ? -8.087 5.871 2.474 1.00 9.42 105 GLY A N 1
ATOM 832 C CA . GLY A 1 103 ? -8.875 6.100 3.670 1.00 8.09 105 GLY A CA 1
ATOM 833 C C . GLY A 1 103 ? -8.052 6.290 4.920 1.00 6.72 105 GLY A C 1
ATOM 834 O O . GLY A 1 103 ? -6.837 6.327 4.866 1.00 8.19 105 GLY A O 1
ATOM 835 N N . PRO A 1 104 ? -8.705 6.435 6.052 1.00 7.41 106 PRO A N 1
ATOM 836 C CA . PRO A 1 104 ? -7.979 6.875 7.231 1.00 7.74 106 PRO A CA 1
ATOM 837 C C . PRO A 1 104 ? -7.003 5.853 7.757 1.00 6.29 106 PRO A C 1
ATOM 838 O O . PRO A 1 104 ? -5.963 6.261 8.285 1.00 7.40 106 PRO A O 1
ATOM 842 N N . ALA A 1 105 ? -7.303 4.567 7.659 1.00 6.05 107 ALA A N 1
ATOM 843 C CA . ALA A 1 105 ? -6.339 3.550 8.060 1.00 6.34 107 ALA A CA 1
ATOM 844 C C . ALA A 1 105 ? -5.139 3.608 7.135 1.00 6.29 107 ALA A C 1
ATOM 845 O O . ALA A 1 105 ? -4.021 3.547 7.624 1.00 6.18 107 ALA A O 1
ATOM 847 N N . ARG A 1 106 ? -5.344 3.760 5.831 1.00 5.61 108 ARG A N 1
ATOM 848 C CA . ARG A 1 106 ? -4.197 3.993 4.958 1.00 5.43 108 ARG A CA 1
ATOM 849 C C . ARG A 1 106 ? -3.385 5.172 5.430 1.00 6.26 108 ARG A C 1
ATOM 850 O O . ARG A 1 106 ? -2.139 5.079 5.482 1.00 6.90 108 ARG A O 1
ATOM 858 N N . GLU A 1 107 ? -4.034 6.290 5.754 1.00 6.50 109 GLU A N 1
ATOM 859 C CA . GLU A 1 107 ? -3.221 7.465 6.059 1.00 6.16 109 GLU A CA 1
ATOM 860 C C . GLU A 1 107 ? -2.513 7.326 7.373 1.00 6.00 109 GLU A C 1
ATOM 861 O O . GLU A 1 107 ? -1.391 7.833 7.546 1.00 6.70 109 GLU A O 1
ATOM 867 N N . GLN A 1 108 ? -3.137 6.650 8.325 1.00 6.49 110 GLN A N 1
ATOM 868 C CA . GLN A 1 108 ? -2.489 6.420 9.615 1.00 7.47 110 GLN A CA 1
ATOM 869 C C . GLN A 1 108 ? -1.233 5.574 9.388 1.00 6.66 110 GLN A C 1
ATOM 870 O O . GLN A 1 108 ? -0.148 5.850 9.943 1.00 8.00 110 GLN A O 1
ATOM 881 N N . PHE A 1 109 ? -1.373 4.534 8.590 1.00 6.46 111 PHE A N 1
ATOM 882 C CA . PHE A 1 109 ? -0.231 3.689 8.249 1.00 5.43 111 PHE A CA 1
ATOM 883 C C . PHE A 1 109 ? 0.839 4.505 7.516 1.00 6.19 111 PHE A C 1
ATOM 884 O O . PHE A 1 109 ? 2.020 4.456 7.868 1.00 6.03 111 PHE A O 1
ATOM 892 N N . TYR A 1 110 ? 0.418 5.273 6.513 1.00 5.06 112 TYR A N 1
ATOM 893 C CA . TYR A 1 110 ? 1.358 6.091 5.760 1.00 4.42 112 TYR A CA 1
ATOM 894 C C . TYR A 1 110 ? 2.079 7.031 6.693 1.00 4.91 112 TYR A C 1
ATOM 895 O O . TYR A 1 110 ? 3.307 7.205 6.549 1.00 4.92 112 TYR A O 1
ATOM 904 N N . HIS A 1 111 ? 1.367 7.631 7.664 1.00 4.87 113 HIS A N 1
ATOM 905 C CA . HIS A 1 111 ? 2.039 8.562 8.571 1.00 4.82 113 HIS A CA 1
ATOM 906 C C . HIS A 1 111 ? 3.052 7.847 9.427 1.00 5.60 113 HIS A C 1
ATOM 907 O O . HIS A 1 111 ? 4.099 8.413 9.718 1.00 6.58 113 HIS A O 1
ATOM 914 N N . ARG A 1 112 ? 2.782 6.613 9.809 1.00 5.20 114 ARG A N 1
ATOM 915 C CA . ARG A 1 112 ? 3.809 5.875 10.565 1.00 6.25 114 ARG A CA 1
ATOM 916 C C . ARG A 1 112 ? 5.022 5.729 9.674 1.00 6.47 114 ARG A C 1
ATOM 917 O O . ARG A 1 112 ? 6.128 5.921 10.135 1.00 6.72 114 ARG A O 1
ATOM 925 N N . LEU A 1 113 ? 4.782 5.422 8.395 1.00 5.33 115 LEU A N 1
ATOM 926 C CA . LEU A 1 113 ? 5.917 5.243 7.486 1.00 6.23 115 LEU A CA 1
ATOM 927 C C . LEU A 1 113 ? 6.670 6.539 7.256 1.00 5.90 115 LEU A C 1
ATOM 928 O O . LEU A 1 113 ? 7.894 6.512 7.091 1.00 6.38 115 LEU A O 1
ATOM 933 N N . VAL A 1 114 ? 5.976 7.677 7.231 1.00 5.45 116 VAL A N 1
ATOM 934 C CA . VAL A 1 114 ? 6.659 8.984 7.099 1.00 5.15 116 VAL A CA 1
ATOM 935 C C . VAL A 1 114 ? 7.587 9.145 8.272 1.00 5.74 116 VAL A C 1
ATOM 936 O O . VAL A 1 114 ? 8.734 9.557 8.078 1.00 6.12 116 VAL A O 1
ATOM 940 N N . LEU A 1 115 ? 7.139 8.807 9.474 1.00 6.19 117 LEU A N 1
ATOM 941 C CA . LEU A 1 115 ? 8.009 8.947 10.643 1.00 6.76 117 LEU A CA 1
ATOM 942 C C . LEU A 1 115 ? 9.185 7.975 10.574 1.00 6.47 117 LEU A C 1
ATOM 943 O O . LEU A 1 115 ? 10.333 8.345 10.843 1.00 6.96 117 LEU A O 1
ATOM 952 N N . THR A 1 116 ? 8.922 6.730 10.215 1.00 5.71 118 THR A N 1
ATOM 953 C CA . THR A 1 116 ? 10.021 5.734 10.133 1.00 5.36 118 THR A CA 1
ATOM 954 C C . THR A 1 116 ? 11.004 6.176 9.070 1.00 6.37 118 THR A C 1
ATOM 955 O O . THR A 1 116 ? 12.214 6.142 9.286 1.00 6.40 118 THR A O 1
ATOM 959 N N . ALA A 1 117 ? 10.508 6.627 7.917 1.00 5.16 119 ALA A N 1
ATOM 960 C CA . ALA A 1 117 ? 11.400 7.044 6.839 1.00 6.90 119 ALA A CA 1
ATOM 961 C C . ALA A 1 117 ? 12.258 8.210 7.331 1.00 6.43 119 ALA A C 1
ATOM 962 O O . ALA A 1 117 ? 13.473 8.265 7.034 1.00 7.19 119 ALA A O 1
ATOM 964 N N . HIS A 1 118 ? 11.659 9.125 8.069 1.00 6.97 120 HIS A N 1
ATOM 965 C CA . HIS A 1 118 ? 12.407 10.266 8.573 1.00 7.97 120 HIS A CA 1
ATOM 966 C C . HIS A 1 118 ? 13.504 9.730 9.493 1.00 9.03 120 HIS A C 1
ATOM 967 O O . HIS A 1 118 ? 14.623 10.231 9.464 1.00 9.38 120 HIS A O 1
ATOM 974 N N . HIS A 1 119 ? 13.180 8.754 10.327 1.00 8.62 121 HIS A N 1
ATOM 975 C CA . HIS A 1 119 ? 14.181 8.172 11.233 1.00 10.13 121 HIS A CA 1
ATOM 976 C C . HIS A 1 119 ? 15.295 7.487 10.446 1.00 9.92 121 HIS A C 1
ATOM 977 O O . HIS A 1 119 ? 16.424 7.333 10.976 1.00 11.60 121 HIS A O 1
ATOM 984 N N . MET A 1 120 ? 15.009 7.012 9.232 1.00 8.80 122 MET A N 1
ATOM 985 C CA . MET A 1 120 ? 16.034 6.295 8.468 1.00 8.47 122 MET A CA 1
ATOM 986 C C . MET A 1 120 ? 17.023 7.280 7.851 1.00 8.68 122 MET A C 1
ATOM 987 O O . MET A 1 120 ? 18.159 6.903 7.558 1.00 8.68 122 MET A O 1
ATOM 992 N N . VAL A 1 121 ? 16.578 8.501 7.576 1.00 7.22 123 VAL A N 1
ATOM 993 C CA . VAL A 1 121 ? 17.441 9.475 6.895 1.00 7.54 123 VAL A CA 1
ATOM 994 C C . VAL A 1 121 ? 18.736 9.629 7.668 1.00 6.48 123 VAL A C 1
ATOM 995 O O . VAL A 1 121 ? 18.717 9.750 8.868 1.00 8.71 123 VAL A O 1
ATOM 999 N N . ASN A 1 122 ? 19.863 9.620 6.954 1.00 5.14 124 ASN A N 1
ATOM 1000 C CA . ASN A 1 122 ? 21.143 9.557 7.658 1.00 6.81 124 ASN A CA 1
ATOM 1001 C C . ASN A 1 122 ? 22.205 10.356 6.971 1.00 8.91 124 ASN A C 1
ATOM 1002 O O . ASN A 1 122 ? 23.347 10.285 7.393 1.00 10.08 124 ASN A O 1
ATOM 1007 N N . THR A 1 123 ? 21.844 11.141 5.983 1.00 9.00 125 THR A N 1
ATOM 1008 C CA . THR A 1 123 ? 22.841 11.901 5.260 1.00 8.84 125 THR A CA 1
ATOM 1009 C C . THR A 1 123 ? 22.156 13.155 4.741 1.00 10.48 125 THR A C 1
ATOM 1010 O O . THR A 1 123 ? 21.022 13.085 4.263 1.00 9.52 125 THR A O 1
ATOM 1014 N N . PRO A 1 124 ? 22.843 14.302 4.771 1.00 10.78 126 PRO A N 1
ATOM 1015 C CA . PRO A 1 124 ? 22.275 15.508 4.177 1.00 10.72 126 PRO A CA 1
ATOM 1016 C C . PRO A 1 124 ? 22.055 15.364 2.680 1.00 10.10 126 PRO A C 1
ATOM 1017 O O . PRO A 1 124 ? 22.753 14.646 1.984 1.00 10.68 126 PRO A O 1
ATOM 1021 N N . ASP A 1 125 ? 21.069 16.081 2.160 1.00 10.35 127 ASP A N 1
ATOM 1022 C CA . ASP A 1 125 ? 20.849 16.067 0.715 1.00 11.51 127 ASP A CA 1
ATOM 1023 C C . ASP A 1 125 ? 22.025 16.594 -0.078 1.00 12.65 127 ASP A C 1
ATOM 1024 O O . ASP A 1 125 ? 22.765 17.472 0.408 1.00 13.95 127 ASP A O 1
ATOM 1029 N N . HIS A 1 126 ? 22.115 16.129 -1.322 1.00 13.63 128 HIS A N 1
ATOM 1030 C CA . HIS A 1 126 ? 23.065 16.648 -2.305 1.00 14.46 128 HIS A CA 1
ATOM 1031 C C . HIS A 1 126 ? 22.500 17.850 -3.015 1.00 16.39 128 HIS A C 1
ATOM 1032 O O . HIS A 1 126 ? 21.523 17.750 -3.738 1.00 17.92 128 HIS A O 1
ATOM 1039 N N . LEU A 1 127 ? 23.114 18.997 -2.774 1.00 18.40 129 LEU A N 1
ATOM 1040 C CA . LEU A 1 127 ? 22.701 20.232 -3.414 1.00 21.41 129 LEU A CA 1
ATOM 1041 C C . LEU A 1 127 ? 23.855 20.722 -4.287 1.00 23.52 129 LEU A C 1
ATOM 1042 O O . LEU A 1 127 ? 25.014 20.403 -4.016 1.00 23.28 129 LEU A O 1
ATOM 1047 N N . ASP A 1 128 ? 23.522 21.473 -5.338 1.00 26.68 130 ASP A N 1
ATOM 1048 C CA . ASP A 1 128 ? 24.444 21.835 -6.443 1.00 28.87 130 ASP A CA 1
ATOM 1049 C C . ASP A 1 128 ? 25.764 21.049 -6.500 1.00 30.05 130 ASP A C 1
ATOM 1050 O O . ASP A 1 128 ? 26.869 21.641 -6.648 1.00 30.94 130 ASP A O 1
ATOM 1055 N N . GLU B 1 1 ? 18.471 19.133 -5.427 1.00 34.60 3 GLU B N 1
ATOM 1056 C CA . GLU B 1 1 ? 19.451 19.457 -6.502 1.00 34.37 3 GLU B CA 1
ATOM 1057 C C . GLU B 1 1 ? 19.937 20.913 -6.350 1.00 33.50 3 GLU B C 1
ATOM 1058 O O . GLU B 1 1 ? 20.862 21.156 -5.590 1.00 32.77 3 GLU B O 1
ATOM 1064 N N . GLN B 1 2 ? 19.324 21.881 -7.024 1.00 32.63 4 GLN B N 1
ATOM 1065 C CA . GLN B 1 2 ? 19.594 23.288 -6.692 1.00 31.72 4 GLN B CA 1
ATOM 1066 C C . GLN B 1 2 ? 18.967 23.649 -5.325 1.00 30.18 4 GLN B C 1
ATOM 1067 O O . GLN B 1 2 ? 17.822 23.281 -5.043 1.00 29.94 4 GLN B O 1
ATOM 1073 N N . TRP B 1 3 ? 19.736 24.296 -4.450 1.00 27.78 5 TRP B N 1
ATOM 1074 C CA . TRP B 1 3 ? 19.187 24.740 -3.163 1.00 26.41 5 TRP B CA 1
ATOM 1075 C C . TRP B 1 3 ? 18.151 25.857 -3.317 1.00 24.91 5 TRP B C 1
ATOM 1076 O O . TRP B 1 3 ? 18.409 26.882 -3.964 1.00 24.18 5 TRP B O 1
ATOM 1087 N N . GLN B 1 4 ? 16.978 25.639 -2.712 1.00 22.88 6 GLN B N 1
ATOM 1088 C CA . GLN B 1 4 ? 15.966 26.681 -2.565 1.00 21.61 6 GLN B CA 1
ATOM 1089 C C . GLN B 1 4 ? 15.179 26.354 -1.300 1.00 18.93 6 GLN B C 1
ATOM 1090 O O . GLN B 1 4 ? 15.072 25.203 -0.912 1.00 19.30 6 GLN B O 1
ATOM 1096 N N . THR B 1 5 ? 14.635 27.373 -0.646 1.00 17.02 7 THR B N 1
ATOM 1097 C CA . THR B 1 5 ? 13.841 27.078 0.515 1.00 14.68 7 THR B CA 1
ATOM 1098 C C . THR B 1 5 ? 12.547 26.395 0.095 1.00 14.04 7 THR B C 1
ATOM 1099 O O . THR B 1 5 ? 12.003 26.592 -1.016 1.00 13.21 7 THR B O 1
ATOM 1103 N N . LEU B 1 6 ? 12.004 25.632 1.033 1.00 13.33 8 LEU B N 1
ATOM 1104 C CA . LEU B 1 6 ? 10.740 25.002 0.774 1.00 12.01 8 LEU B CA 1
ATOM 1105 C C . LEU B 1 6 ? 9.646 26.048 0.577 1.00 11.96 8 LEU B C 1
ATOM 1106 O O . LEU B 1 6 ? 8.714 25.869 -0.186 1.00 10.94 8 LEU B O 1
ATOM 1111 N N . TYR B 1 7 ? 9.771 27.158 1.292 1.00 10.99 9 TYR B N 1
ATOM 1112 C CA . TYR B 1 7 ? 8.879 28.272 1.115 1.00 11.12 9 TYR B CA 1
ATOM 1113 C C . TYR B 1 7 ? 8.807 28.719 -0.339 1.00 12.34 9 TYR B C 1
ATOM 1114 O O . TYR B 1 7 ? 7.731 28.842 -0.908 1.00 12.05 9 TYR B O 1
ATOM 1123 N N . GLU B 1 8 ? 9.966 28.986 -0.914 1.00 11.55 10 GLU B N 1
ATOM 1124 C CA . GLU B 1 8 ? 10.015 29.402 -2.294 1.00 13.56 10 GLU B CA 1
ATOM 1125 C C . GLU B 1 8 ? 9.505 28.265 -3.185 1.00 13.11 10 GLU B C 1
ATOM 1126 O O . GLU B 1 8 ? 8.730 28.505 -4.132 1.00 14.48 10 GLU B O 1
ATOM 1132 N N . ALA B 1 9 ? 9.896 27.040 -2.857 1.00 12.64 11 ALA B N 1
ATOM 1133 C CA . ALA B 1 9 ? 9.536 25.916 -3.728 1.00 12.51 11 ALA B CA 1
ATOM 1134 C C . ALA B 1 9 ? 8.030 25.772 -3.885 1.00 13.84 11 ALA B C 1
ATOM 1135 O O . ALA B 1 9 ? 7.546 25.429 -4.974 1.00 16.48 11 ALA B O 1
ATOM 1137 N N . ILE B 1 10 ? 7.267 26.020 -2.825 1.00 12.70 12 ILE B N 1
ATOM 1138 C CA . ILE B 1 10 ? 5.820 25.816 -2.933 1.00 12.85 12 ILE B CA 1
ATOM 1139 C C . ILE B 1 10 ? 5.079 27.055 -3.447 1.00 13.51 12 ILE B C 1
ATOM 1140 O O . ILE B 1 10 ? 3.865 27.063 -3.553 1.00 14.10 12 ILE B O 1
ATOM 1145 N N . GLY B 1 11 ? 5.834 28.114 -3.715 1.00 12.10 13 GLY B N 1
ATOM 1146 C CA . GLY B 1 11 ? 5.225 29.361 -4.186 1.00 13.65 13 G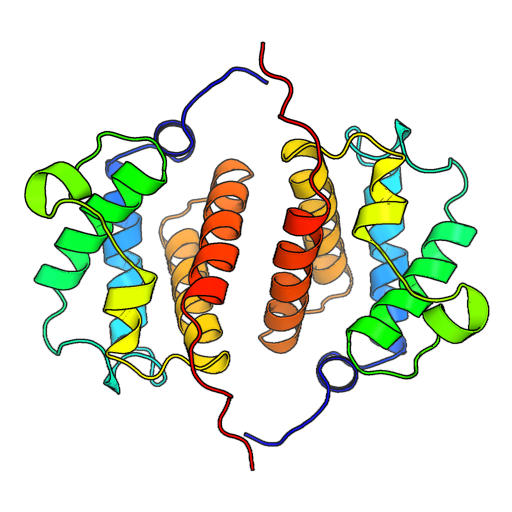LY B CA 1
ATOM 1147 C C . GLY B 1 11 ? 5.077 30.477 -3.173 1.00 13.97 13 GLY B C 1
ATOM 1148 O O . GLY B 1 11 ? 4.365 31.457 -3.434 1.00 15.00 13 GLY B O 1
ATOM 1149 N N . GLY B 1 12 ? 5.744 30.329 -2.029 1.00 12.39 14 GLY B N 1
ATOM 1150 C CA . GLY B 1 12 ? 5.856 31.414 -1.040 1.00 13.27 14 GLY B CA 1
ATOM 1151 C C . GLY B 1 12 ? 4.566 31.965 -0.474 1.00 13.38 14 GLY B C 1
ATOM 1152 O O . GLY B 1 12 ? 3.600 31.232 -0.267 1.00 13.43 14 GLY B O 1
ATOM 1153 N N . GLU B 1 13 ? 4.525 33.280 -0.230 1.00 12.14 15 GLU B N 1
ATOM 1154 C CA . GLU B 1 13 ? 3.445 33.898 0.516 1.00 12.55 15 GLU B CA 1
ATOM 1155 C C . GLU B 1 13 ? 2.065 33.544 -0.030 1.00 11.77 15 GLU B C 1
ATOM 1156 O O . GLU B 1 13 ? 1.139 33.257 0.728 1.00 12.79 15 GLU B O 1
ATOM 1162 N N . GLU B 1 14 ? 1.904 33.613 -1.352 1.00 12.80 16 GLU B N 1
ATOM 1163 C CA . GLU B 1 14 ? 0.596 33.431 -1.970 1.00 12.66 16 GLU B CA 1
ATOM 1164 C C . GLU B 1 14 ? 0.100 32.038 -1.599 1.00 11.08 16 GLU B C 1
ATOM 1165 O O . GLU B 1 14 ? -1.062 31.859 -1.237 1.00 11.72 16 GLU B O 1
ATOM 1171 N N . THR B 1 15 ? 1.011 31.075 -1.682 1.00 11.14 17 THR B N 1
ATOM 1172 C CA . THR B 1 15 ? 0.624 29.679 -1.395 1.00 10.63 17 THR B CA 1
ATOM 1173 C C . THR B 1 15 ? 0.283 29.536 0.080 1.00 10.06 17 THR B C 1
ATOM 1174 O O . THR B 1 15 ? -0.727 28.935 0.439 1.00 10.16 17 THR B O 1
ATOM 1178 N N . VAL B 1 16 ? 1.119 30.093 0.944 1.00 9.81 18 VAL B N 1
ATOM 1179 C CA . VAL B 1 16 ? 0.886 29.974 2.363 1.00 9.87 18 VAL B CA 1
ATOM 1180 C C . VAL B 1 16 ? -0.442 30.623 2.746 1.00 10.11 18 VAL B C 1
ATOM 1181 O O . VAL B 1 16 ? -1.233 30.062 3.500 1.00 10.10 18 VAL B O 1
ATOM 1185 N N . ALA B 1 17 ? -0.712 31.812 2.211 1.00 10.19 19 ALA B N 1
ATOM 1186 C CA . ALA B 1 17 ? -1.977 32.467 2.527 1.00 10.89 19 ALA B CA 1
ATOM 1187 C C . ALA B 1 17 ? -3.198 31.682 2.063 1.00 9.73 19 ALA B C 1
ATOM 1188 O O . ALA B 1 17 ? -4.144 31.515 2.827 1.00 11.79 19 ALA B O 1
ATOM 1190 N N . LYS B 1 18 ? -3.166 31.210 0.814 1.00 9.48 20 LYS B N 1
ATOM 1191 C CA . LYS B 1 18 ? -4.277 30.424 0.271 1.00 10.27 20 LYS B CA 1
ATOM 1192 C C . LYS B 1 18 ? -4.457 29.137 1.087 1.00 9.23 20 LYS B C 1
ATOM 1193 O O . LYS B 1 18 ? -5.554 28.745 1.401 1.00 8.57 20 LYS B O 1
ATOM 1199 N N . LEU B 1 19 ? -3.332 28.518 1.445 1.00 9.18 21 LEU B N 1
ATOM 1200 C CA . LEU B 1 19 ? -3.352 27.266 2.184 1.00 7.91 21 LEU B CA 1
ATOM 1201 C C . LEU B 1 19 ? -3.995 27.452 3.555 1.00 7.63 21 LEU B C 1
ATOM 1202 O O . LEU B 1 19 ? -4.833 26.689 3.966 1.00 8.53 21 LEU B O 1
ATOM 1207 N N . VAL B 1 20 ? -3.553 28.485 4.267 1.00 8.09 22 VAL B N 1
ATOM 1208 C CA . VAL B 1 20 ? -4.104 28.741 5.603 1.00 9.39 22 VAL B CA 1
ATOM 1209 C C . VAL B 1 20 ? -5.586 29.017 5.542 1.00 9.25 22 VAL B C 1
ATOM 1210 O O . VAL B 1 20 ? -6.344 28.497 6.349 1.00 8.96 22 VAL B O 1
ATOM 1214 N N . GLU B 1 21 ? -5.993 29.841 4.585 1.00 10.99 23 GLU B N 1
ATOM 1215 C CA . GLU B 1 21 ? -7.404 30.163 4.445 1.00 11.74 23 GLU B CA 1
ATOM 1216 C C . GLU B 1 21 ? -8.227 28.887 4.233 1.00 10.10 23 GLU B C 1
ATOM 1217 O O . GLU B 1 21 ? -9.242 28.669 4.882 1.00 12.09 23 GLU B O 1
ATOM 1228 N N . ALA B 1 22 ? -7.738 28.004 3.355 1.00 8.78 24 ALA B N 1
ATOM 1229 C CA . ALA B 1 22 ? -8.479 26.783 3.074 1.00 8.13 24 ALA B CA 1
ATOM 1230 C C . ALA B 1 22 ? -8.447 25.818 4.265 1.00 8.33 24 ALA B C 1
ATOM 1231 O O . ALA B 1 22 ? -9.416 25.140 4.572 1.00 8.82 24 ALA B O 1
ATOM 1233 N N . PHE B 1 23 ? -7.300 25.788 4.925 1.00 7.83 25 PHE B N 1
ATOM 1234 C CA . PHE B 1 23 ? -7.129 24.910 6.063 1.00 7.61 25 PHE B CA 1
ATOM 1235 C C . PHE B 1 23 ? -8.113 25.261 7.188 1.00 7.69 25 PHE B C 1
ATOM 1236 O O . PHE B 1 23 ? -8.782 24.391 7.692 1.00 7.92 25 PHE B O 1
ATOM 1244 N N . TYR B 1 24 ? -8.210 26.548 7.528 1.00 8.98 26 TYR B N 1
ATOM 1245 C CA . TYR B 1 24 ? -9.096 26.881 8.661 1.00 8.67 26 TYR B CA 1
ATOM 1246 C C . TYR B 1 24 ? -10.552 26.772 8.296 1.00 9.63 26 TYR B C 1
ATOM 1247 O O . TYR B 1 24 ? -11.378 26.526 9.162 1.00 12.38 26 TYR B O 1
ATOM 1256 N N . ARG B 1 25 ? -10.870 26.869 7.013 1.00 10.22 27 ARG B N 1
ATOM 1257 C CA . ARG B 1 25 ? -12.246 26.564 6.635 1.00 12.98 27 ARG B CA 1
ATOM 1258 C C . ARG B 1 25 ? -12.569 25.101 6.949 1.00 11.80 27 ARG B C 1
ATOM 1259 O O . ARG B 1 25 ? -13.656 24.784 7.444 1.00 13.48 27 ARG B O 1
ATOM 1267 N N . ARG B 1 26 ? -11.609 24.204 6.683 1.00 10.66 28 ARG B N 1
ATOM 1268 C CA . ARG B 1 26 ? -11.797 22.779 6.965 1.00 11.42 28 ARG B CA 1
ATOM 1269 C C . ARG B 1 26 ? -11.799 22.518 8.473 1.00 10.98 28 ARG B C 1
ATOM 1270 O O . ARG B 1 26 ? -12.600 21.731 8.973 1.00 12.63 28 ARG B O 1
ATOM 1278 N N . VAL B 1 27 ? -10.880 23.149 9.200 1.00 10.96 29 VAL B N 1
ATOM 1279 C CA . VAL B 1 27 ? -10.784 22.931 10.620 1.00 11.66 29 VAL B CA 1
ATOM 1280 C C . VAL B 1 27 ? -12.107 23.281 11.276 1.00 12.82 29 VAL B C 1
ATOM 1281 O O . VAL B 1 27 ? -12.589 22.532 12.148 1.00 13.98 29 VAL B O 1
ATOM 1285 N N . ALA B 1 28 ? -12.681 24.391 10.838 1.00 14.82 30 ALA B N 1
ATOM 1286 C CA . ALA B 1 28 ? -13.899 24.895 11.475 1.00 15.83 30 ALA B CA 1
ATOM 1287 C C . ALA B 1 28 ? -15.071 23.969 11.281 1.00 17.44 30 ALA B C 1
ATOM 1288 O O . ALA B 1 28 ? -16.021 24.043 12.083 1.00 19.86 30 ALA B O 1
ATOM 1290 N N . ALA B 1 29 ? -15.017 23.155 10.224 1.00 17.25 31 ALA B N 1
ATOM 1291 C CA . ALA B 1 29 ? -16.066 22.177 9.876 1.00 18.19 31 ALA B CA 1
ATOM 1292 C C . ALA B 1 29 ? -15.763 20.783 10.445 1.00 18.72 31 ALA B C 1
ATOM 1293 O O . ALA B 1 29 ? -16.586 19.878 10.355 1.00 19.86 31 ALA B O 1
ATOM 1295 N N . HIS B 1 30 ? -14.582 20.595 11.020 1.00 16.06 32 HIS B N 1
ATOM 1296 C CA . HIS B 1 30 ? -14.197 19.249 11.408 1.00 14.67 32 HIS B CA 1
ATOM 1297 C C . HIS B 1 30 ? -14.630 18.934 12.823 1.00 15.20 32 HIS B C 1
ATOM 1298 O O . HIS B 1 30 ? -14.194 19.580 13.769 1.00 14.06 32 HIS B O 1
ATOM 1305 N N . PRO B 1 31 ? -15.462 17.902 12.988 1.00 15.16 33 PRO B N 1
ATOM 1306 C CA . PRO B 1 31 ? -15.979 17.609 14.318 1.00 16.56 33 PRO B CA 1
ATOM 1307 C C . PRO B 1 31 ? -14.910 17.198 15.340 1.00 15.86 33 PRO B C 1
ATOM 1308 O O . PRO B 1 31 ? -15.152 17.304 16.547 1.00 17.17 33 PRO B O 1
ATOM 1312 N N . ASP B 1 32 ? -13.748 16.715 14.902 1.00 14.73 34 ASP B N 1
ATOM 1313 C CA . ASP B 1 32 ? -12.705 16.337 15.854 1.00 14.81 34 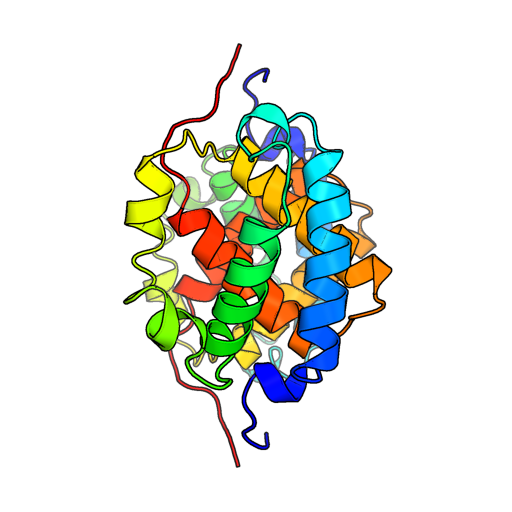ASP B CA 1
ATOM 1314 C C . ASP B 1 32 ? -11.882 17.540 16.244 1.00 13.49 34 ASP B C 1
ATOM 1315 O O . ASP B 1 32 ? -11.132 17.471 17.233 1.00 13.50 34 ASP B O 1
ATOM 1320 N N . LEU B 1 33 ? -12.011 18.631 15.489 1.00 11.77 35 LEU B N 1
ATOM 1321 C CA . LEU B 1 33 ? -11.180 19.801 15.703 1.00 12.85 35 LEU B CA 1
ATOM 1322 C C . LEU B 1 33 ? -11.942 21.015 16.192 1.00 14.58 35 LEU B C 1
ATOM 1323 O O . LEU B 1 33 ? -11.472 21.718 17.094 1.00 13.89 35 LEU B O 1
ATOM 1328 N N . ARG B 1 34 ? -13.108 21.255 15.588 1.00 17.40 36 ARG B N 1
ATOM 1329 C CA . ARG B 1 34 ? -13.906 22.423 15.925 1.00 21.10 36 ARG B CA 1
ATOM 1330 C C . ARG B 1 34 ? -14.040 22.656 17.437 1.00 21.66 36 ARG B C 1
ATOM 1331 O O . ARG B 1 34 ? -13.937 23.814 17.866 1.00 23.95 36 ARG B O 1
ATOM 1339 N N . PRO B 1 35 ? -14.255 21.586 18.245 1.00 22.74 37 PRO B N 1
ATOM 1340 C CA . PRO B 1 35 ? -14.394 21.773 19.710 1.00 23.02 37 PRO B CA 1
ATOM 1341 C C . PRO B 1 35 ? -13.242 22.526 20.360 1.00 21.98 37 PRO B C 1
ATOM 1342 O O . PRO B 1 35 ? -13.504 23.368 21.219 1.00 23.34 37 PRO B O 1
ATOM 1346 N N . ILE B 1 36 ? -11.992 22.248 19.964 1.00 19.06 38 ILE B N 1
ATOM 1347 C CA . ILE B 1 36 ? -10.842 22.769 20.706 1.00 17.75 38 ILE B CA 1
ATOM 1348 C C . ILE B 1 36 ? -10.255 24.066 20.115 1.00 14.73 38 ILE B C 1
ATOM 1349 O O . ILE B 1 36 ? -9.408 24.710 20.715 1.00 15.03 38 ILE B O 1
ATOM 1354 N N . PHE B 1 37 ? -10.708 24.421 18.920 1.00 14.72 39 PHE B N 1
ATOM 1355 C CA . PHE B 1 3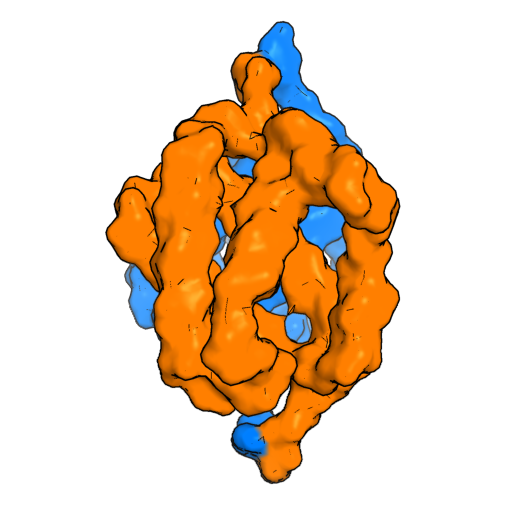7 ? -10.282 25.671 18.317 1.00 14.18 39 PHE B CA 1
ATOM 1356 C C . PHE B 1 37 ? -11.167 26.834 18.747 1.00 16.24 39 PHE B C 1
ATOM 1357 O O . PHE B 1 37 ? -12.345 26.631 19.071 1.00 16.65 39 PHE B O 1
ATOM 1365 N N . PRO B 1 38 ? -10.619 28.060 18.725 1.00 17.11 40 PRO B N 1
ATOM 1366 C CA . PRO B 1 38 ? -11.435 29.207 19.073 1.00 17.56 40 PRO B CA 1
ATOM 1367 C C . PRO B 1 38 ? -12.576 29.370 18.084 1.00 18.36 40 PRO B C 1
ATOM 1368 O O . PRO B 1 38 ? -12.459 28.984 16.926 1.00 17.70 40 PRO B O 1
ATOM 1372 N N . ASP B 1 39 ? -13.685 29.927 18.577 1.00 19.61 41 ASP B N 1
ATOM 1373 C CA . ASP B 1 39 ? -14.859 30.236 17.778 1.00 20.38 41 ASP B CA 1
ATOM 1374 C C . ASP B 1 39 ? -14.461 31.058 16.561 1.00 19.76 41 ASP B C 1
ATOM 1375 O O . ASP B 1 39 ? -14.909 30.807 15.434 1.00 20.98 41 ASP B O 1
ATOM 1380 N N . ASP B 1 40 ? -13.611 32.051 16.802 1.00 17.77 42 ASP B N 1
ATOM 1381 C CA . ASP B 1 40 ? -13.141 32.914 15.746 1.00 17.29 42 ASP B CA 1
ATOM 1382 C C . ASP B 1 40 ? -11.707 32.550 15.440 1.00 15.65 42 ASP B C 1
ATOM 1383 O O . ASP B 1 40 ? -10.851 32.606 16.315 1.00 14.07 42 ASP B O 1
ATOM 1388 N N . LEU B 1 41 ? -11.472 32.140 14.189 1.00 14.03 43 LEU B N 1
ATOM 1389 C CA . LEU B 1 41 ? -10.146 31.666 13.783 1.00 13.62 43 LEU B CA 1
ATOM 1390 C C . LEU B 1 41 ? -9.244 32.750 13.202 1.00 13.90 43 LEU B C 1
ATOM 1391 O O . LEU B 1 41 ? -8.185 32.467 12.653 1.00 14.20 43 LEU B O 1
ATOM 1396 N N . THR B 1 42 ? -9.627 34.017 13.360 1.00 14.42 44 THR B N 1
ATOM 1397 C CA . THR B 1 42 ? -8.842 35.089 12.785 1.00 15.17 44 THR B CA 1
ATOM 1398 C C . THR B 1 42 ? -7.403 35.121 13.288 1.00 14.37 44 THR B C 1
ATOM 1399 O O . THR B 1 42 ? -6.451 35.080 12.504 1.00 13.43 44 THR B O 1
ATOM 1403 N N . GLU B 1 43 ? -7.245 35.184 14.599 1.00 15.02 45 GLU B N 1
ATOM 1404 C CA . GLU B 1 43 ? -5.941 35.277 15.190 1.00 15.95 45 GLU B CA 1
ATOM 1405 C C . GLU B 1 43 ? -5.125 34.000 14.921 1.00 13.72 45 GLU B C 1
ATOM 1406 O O . GLU B 1 43 ? -3.924 34.070 14.622 1.00 15.05 45 GLU B O 1
ATOM 1412 N N . THR B 1 44 ? -5.801 32.853 15.052 1.00 13.47 46 THR B N 1
ATOM 1413 C CA . THR B 1 44 ? -5.178 31.550 14.761 1.00 12.89 46 THR B CA 1
ATOM 1414 C C . THR B 1 44 ? -4.550 31.532 13.373 1.00 12.01 46 THR B C 1
ATOM 1415 O O . THR B 1 44 ? -3.402 31.159 13.230 1.00 12.15 46 THR B O 1
ATOM 1419 N N . ALA B 1 45 ? -5.304 31.981 12.379 1.00 11.08 47 ALA B N 1
ATOM 1420 C CA . ALA B 1 45 ? -4.870 31.918 11.002 1.00 10.54 47 ALA B CA 1
ATOM 1421 C C . ALA B 1 45 ? -3.710 32.869 10.764 1.00 11.47 47 ALA B C 1
ATOM 1422 O O . ALA B 1 45 ? -2.742 32.536 10.065 1.00 11.93 47 ALA B O 1
ATOM 1424 N N . HIS B 1 46 ? -3.773 34.042 11.408 1.00 12.82 48 HIS B N 1
ATOM 1425 C CA . HIS B 1 46 ? -2.692 34.994 11.307 1.00 13.63 48 HIS B CA 1
ATOM 1426 C C . HIS B 1 46 ? -1.381 34.373 11.832 1.00 11.98 48 HIS B C 1
ATOM 1427 O O . HIS B 1 46 ? -0.341 34.454 11.179 1.00 12.15 48 HIS B O 1
ATOM 1434 N N . LYS B 1 47 ? -1.455 33.734 13.000 1.00 11.58 49 LYS B N 1
ATOM 1435 C CA . LYS B 1 47 ? -0.247 33.142 13.600 1.00 11.84 49 LYS B CA 1
ATOM 1436 C C . LYS B 1 47 ? 0.258 31.974 12.760 1.00 10.50 49 LYS B C 1
ATOM 1437 O O . LYS B 1 47 ? 1.459 31.783 12.604 1.00 10.99 49 LYS B O 1
ATOM 1443 N N . GLN B 1 48 ? -0.681 31.234 12.189 1.00 10.02 50 GLN B N 1
ATOM 1444 C CA . GLN B 1 48 ? -0.266 30.076 11.369 1.00 9.01 50 GLN B CA 1
ATOM 1445 C C . GLN B 1 48 ? 0.405 30.496 10.079 1.00 9.46 50 GLN B C 1
ATOM 1446 O O . GLN B 1 48 ? 1.360 29.862 9.655 1.00 9.10 50 GLN B O 1
ATOM 1452 N N . LYS B 1 49 ? -0.085 31.564 9.442 1.00 10.05 51 LYS B N 1
ATOM 1453 C CA . LYS B 1 49 ? 0.605 32.053 8.259 1.00 10.10 51 LYS B CA 1
ATOM 1454 C C . LYS B 1 49 ? 2.030 32.466 8.638 1.00 9.69 51 LYS B C 1
ATOM 1455 O O . LYS B 1 49 ? 2.995 32.171 7.950 1.00 10.54 51 LYS B O 1
ATOM 1461 N N . GLN B 1 50 ? 2.150 33.123 9.797 1.00 10.48 52 GLN B N 1
ATOM 1462 C CA . GLN B 1 50 ? 3.497 33.525 10.220 1.00 10.83 52 GLN B CA 1
ATOM 1463 C C . GLN B 1 50 ? 4.358 32.299 10.467 1.00 9.65 52 GLN B C 1
ATOM 1464 O O . GLN B 1 50 ? 5.489 32.214 9.985 1.00 10.95 52 GLN B O 1
ATOM 1470 N N . PHE B 1 51 ? 3.797 31.334 11.205 1.00 9.06 53 PHE B N 1
ATOM 1471 C CA . PHE B 1 51 ? 4.548 30.171 11.588 1.00 8.93 53 PHE B CA 1
ATOM 1472 C C . PHE B 1 51 ? 4.963 29.365 10.365 1.00 9.19 53 PHE B C 1
ATOM 1473 O O . PHE B 1 51 ? 6.112 28.995 10.207 1.00 9.00 53 PHE B O 1
ATOM 1481 N N . LEU B 1 52 ? 3.995 29.115 9.485 1.00 8.34 54 LEU B N 1
ATOM 1482 C CA . LEU B 1 52 ? 4.306 28.288 8.327 1.00 8.50 54 LEU B CA 1
ATOM 1483 C C . LEU B 1 52 ? 5.356 28.931 7.446 1.00 8.38 54 LEU B C 1
ATOM 1484 O O . LEU B 1 52 ? 6.242 28.246 6.934 1.00 9.49 54 LEU B O 1
ATOM 1489 N N . THR B 1 53 ? 5.249 30.252 7.303 1.00 9.31 55 THR B N 1
ATOM 1490 C CA . THR B 1 53 ? 6.239 30.967 6.526 1.00 10.34 55 THR B CA 1
ATOM 1491 C C . THR B 1 53 ? 7.663 30.720 7.045 1.00 9.35 55 THR B C 1
ATOM 1492 O O . THR B 1 53 ? 8.571 30.378 6.279 1.00 10.34 55 THR B O 1
ATOM 1496 N N . GLN B 1 54 ? 7.824 30.844 8.356 1.00 10.56 56 GLN B N 1
ATOM 1497 C CA . GLN B 1 54 ? 9.116 30.646 8.984 1.00 10.46 56 GLN B CA 1
ATOM 1498 C C . GLN B 1 54 ? 9.517 29.160 8.947 1.00 10.66 56 GLN B C 1
ATOM 1499 O O . GLN B 1 54 ? 10.662 28.803 8.720 1.00 11.26 56 GLN B O 1
ATOM 1505 N N . TYR B 1 55 ? 8.540 28.298 9.214 1.00 9.90 57 TYR B N 1
ATOM 1506 C CA . TYR B 1 55 ? 8.801 26.862 9.198 1.00 10.16 57 TYR B CA 1
ATOM 1507 C C . TYR B 1 55 ? 9.291 26.361 7.872 1.00 10.71 57 TYR B C 1
ATOM 1508 O O . TYR B 1 55 ? 10.060 25.424 7.813 1.00 12.08 57 TYR B O 1
ATOM 1517 N N . LEU B 1 56 ? 8.811 26.993 6.810 1.00 10.34 58 LEU B N 1
ATOM 1518 C CA . LEU B 1 56 ? 9.202 26.640 5.458 1.00 10.19 58 LEU B CA 1
ATOM 1519 C C . LEU B 1 56 ? 10.541 27.241 5.041 1.00 11.85 58 LEU B C 1
ATOM 1520 O O . LEU B 1 56 ? 10.968 27.014 3.917 1.00 11.65 58 LEU B O 1
ATOM 1525 N N . GLY B 1 57 ? 11.163 28.031 5.913 1.00 13.03 59 GLY B N 1
ATOM 1526 C CA . GLY B 1 57 ? 12.448 28.652 5.543 1.00 12.55 59 GLY B CA 1
ATOM 1527 C C . GLY B 1 57 ? 12.278 30.045 4.948 1.00 14.83 59 GLY B C 1
ATOM 1528 O O . GLY B 1 57 ? 13.259 30.660 4.474 1.00 16.15 59 GLY B O 1
ATOM 1529 N N . GLY B 1 58 ? 11.071 30.577 4.984 1.00 13.89 60 GLY B N 1
ATOM 1530 C CA . GLY B 1 58 ? 10.826 31.954 4.604 1.00 14.92 60 GLY B CA 1
ATOM 1531 C C . GLY B 1 58 ? 11.248 32.881 5.736 1.00 14.37 60 GLY B C 1
ATOM 1532 O O . GLY B 1 58 ? 11.912 32.470 6.694 1.00 14.32 60 GLY B O 1
ATOM 1533 N N . PRO B 1 59 ? 10.865 34.148 5.619 1.00 16.38 61 PRO B N 1
ATOM 1534 C CA . PRO B 1 59 ? 11.222 35.099 6.643 1.00 16.30 61 PRO B CA 1
ATOM 1535 C C . PRO B 1 59 ? 10.717 34.618 8.001 1.00 15.29 61 PRO B C 1
ATOM 1536 O O . PRO B 1 59 ? 9.639 34.000 8.101 1.00 14.50 61 PRO B O 1
ATOM 1540 N N . PRO B 1 60 ? 11.467 34.926 9.062 1.00 15.93 62 PRO B N 1
ATOM 1541 C CA . PRO B 1 60 ? 11.117 34.460 10.395 1.00 15.77 62 PRO B CA 1
ATOM 1542 C C . PRO B 1 60 ? 9.964 35.275 10.998 1.00 15.80 62 PRO B C 1
ATOM 1543 O O . PRO B 1 60 ? 10.105 35.911 12.058 1.00 16.30 62 PRO B O 1
ATOM 1547 N N . LEU B 1 61 ? 8.805 35.259 10.332 1.00 14.03 63 LEU B N 1
ATOM 1548 C CA . LEU B 1 61 ? 7.697 36.120 10.725 1.00 14.32 63 LEU B CA 1
ATOM 1549 C C . LEU B 1 61 ? 7.121 35.811 12.072 1.00 14.07 63 LEU B C 1
ATOM 1550 O O . LEU B 1 61 ? 6.598 36.689 12.733 1.00 14.80 63 LEU B O 1
ATOM 1555 N N . TYR B 1 62 ? 7.153 34.535 12.463 1.00 13.31 64 TYR B N 1
ATOM 1556 C CA . TYR B 1 62 ? 6.523 34.150 13.698 1.00 13.63 64 TYR B CA 1
ATOM 1557 C C . TYR B 1 62 ? 7.406 34.620 14.865 1.00 14.54 64 TYR B C 1
ATOM 1558 O O . TYR B 1 62 ? 6.894 35.247 15.786 1.00 15.58 64 TYR B O 1
ATOM 1567 N N . THR B 1 63 ? 8.700 34.345 14.779 1.00 15.14 65 THR B N 1
ATOM 1568 C CA . THR B 1 63 ? 9.646 34.778 15.811 1.00 15.66 65 THR B CA 1
ATOM 1569 C C . THR B 1 63 ? 9.623 36.300 15.885 1.00 16.78 65 THR B C 1
ATOM 1570 O O . THR B 1 63 ? 9.765 36.869 16.955 1.00 16.53 65 THR B O 1
ATOM 1574 N N . ALA B 1 64 ? 9.432 36.949 14.755 1.00 17.22 66 ALA B N 1
ATOM 1575 C CA . ALA B 1 64 ? 9.425 38.422 14.766 1.00 18.81 66 ALA B CA 1
ATOM 1576 C C . ALA B 1 64 ? 8.317 38.976 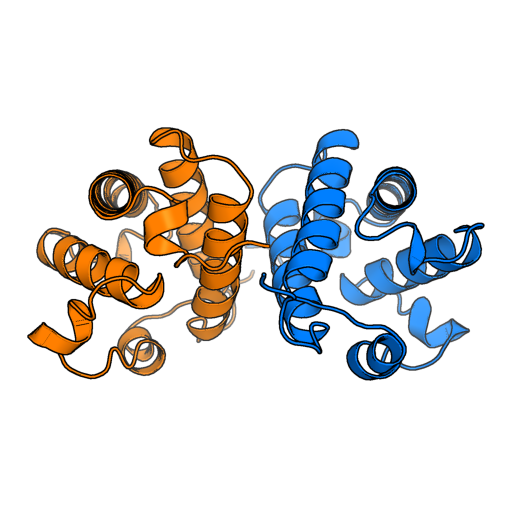15.634 1.00 19.89 66 ALA B C 1
ATOM 1577 O O . ALA B 1 64 ? 8.501 40.020 16.276 1.00 20.20 66 ALA B O 1
ATOM 1579 N N . GLU B 1 65 ? 7.168 38.313 15.700 1.00 19.66 67 GLU B N 1
ATOM 1580 C CA . GLU B 1 65 ? 6.073 38.825 16.511 1.00 21.63 67 GLU B CA 1
ATOM 1581 C C . GLU B 1 65 ? 6.001 38.165 17.869 1.00 21.96 67 GLU B C 1
ATOM 1582 O O . GLU B 1 65 ? 5.626 38.806 18.860 1.00 23.44 67 GLU B O 1
ATOM 1588 N N . HIS B 1 66 ? 6.382 36.894 17.938 1.00 21.28 68 HIS B N 1
ATOM 1589 C CA . HIS B 1 66 ? 6.073 36.075 19.112 1.00 21.46 68 HIS B CA 1
ATOM 1590 C C . HIS B 1 66 ? 7.294 35.470 19.820 1.00 20.43 68 HIS B C 1
ATOM 1591 O O . HIS B 1 66 ? 7.150 34.807 20.841 1.00 22.23 68 HIS B O 1
ATOM 1598 N N . GLY B 1 67 ? 8.487 35.644 19.267 1.00 20.69 69 GLY B N 1
ATOM 1599 C CA . GLY B 1 67 ? 9.633 34.838 19.707 1.00 20.75 69 GLY B CA 1
ATOM 1600 C C . GLY B 1 67 ? 9.462 33.359 19.375 1.00 22.08 69 GLY B C 1
ATOM 1601 O O . GLY B 1 67 ? 8.678 33.005 18.489 1.00 19.40 69 GLY B O 1
ATOM 1602 N N . HIS B 1 68 ? 10.201 32.508 20.084 1.00 23.27 70 HIS B N 1
ATOM 1603 C CA . HIS B 1 68 ? 10.153 31.036 19.908 1.00 24.60 70 HIS B CA 1
ATOM 1604 C C . HIS B 1 68 ? 8.743 30.457 19.831 1.00 23.62 70 HIS B C 1
ATOM 1605 O O . HIS B 1 68 ? 7.911 30.648 20.743 1.00 25.50 70 HIS B O 1
ATOM 1612 N N . PRO B 1 69 ? 8.453 29.735 18.721 1.00 23.18 71 PRO B N 1
ATOM 1613 C CA . PRO B 1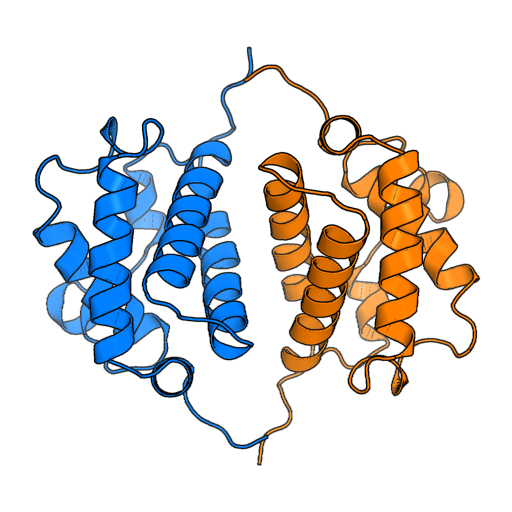 69 ? 7.192 29.021 18.531 1.00 22.13 71 PRO B CA 1
ATOM 1614 C C . PRO B 1 69 ? 6.783 28.194 19.764 1.00 21.76 71 PRO B C 1
ATOM 1615 O O . PRO B 1 69 ? 5.604 28.229 20.170 1.00 23.08 71 PRO B O 1
ATOM 1619 N N . MET B 1 70 ? 7.749 27.508 20.363 1.00 20.61 72 MET B N 1
ATOM 1620 C CA . MET B 1 70 ? 7.516 26.507 21.411 1.00 20.88 72 MET B CA 1
ATOM 1621 C C . MET B 1 70 ? 6.207 25.772 21.195 1.00 17.60 72 MET B C 1
ATOM 1622 O O . MET B 1 70 ? 5.341 25.691 22.061 1.00 15.62 72 MET B O 1
ATOM 1627 N N . LEU B 1 71 ? 6.110 25.191 20.014 1.00 15.18 73 LEU B N 1
ATOM 1628 C CA . LEU B 1 71 ? 4.859 24.624 19.590 1.00 14.02 73 LEU B CA 1
ATOM 1629 C C . LEU B 1 71 ? 4.378 23.518 20.479 1.00 12.26 73 LEU B C 1
ATOM 1630 O O . LEU B 1 71 ? 3.227 23.486 20.823 1.00 10.78 73 LEU B O 1
ATOM 1635 N N . ARG B 1 72 ? 5.243 22.569 20.842 1.00 12.51 74 ARG B N 1
ATOM 1636 C CA . ARG B 1 72 ? 4.762 21.470 21.666 1.00 13.50 74 ARG B CA 1
ATOM 1637 C C . ARG B 1 72 ? 4.218 22.021 22.968 1.00 13.02 74 ARG B C 1
ATOM 1638 O O . ARG B 1 72 ? 3.131 21.627 23.368 1.00 13.80 74 ARG B O 1
ATOM 1646 N N . ALA B 1 73 ? 4.937 22.957 23.579 1.00 13.05 75 ALA B N 1
ATOM 1647 C CA . ALA B 1 73 ? 4.485 23.510 24.848 1.00 13.21 75 ALA B CA 1
ATOM 1648 C C . ALA B 1 73 ? 3.115 24.164 24.687 1.00 12.99 75 ALA B C 1
ATOM 1649 O O . ALA B 1 73 ? 2.249 23.929 25.537 1.00 14.36 75 ALA B O 1
ATOM 1651 N N . ARG B 1 74 ? 2.888 24.942 23.627 1.00 12.39 76 ARG B N 1
ATOM 1652 C CA . ARG B 1 74 ? 1.610 25.596 23.421 1.00 12.58 76 ARG B CA 1
ATOM 1653 C C . ARG B 1 74 ? 0.533 24.574 23.222 1.00 12.12 76 ARG B C 1
ATOM 1654 O O . ARG B 1 74 ? -0.597 24.813 23.616 1.00 14.41 76 ARG B O 1
ATOM 1662 N N . HIS B 1 75 ? 0.877 23.434 22.639 1.00 10.93 77 HIS B N 1
ATOM 1663 C CA . HIS B 1 75 ? -0.131 22.437 22.323 1.00 10.34 77 HIS B CA 1
ATOM 1664 C C . HIS B 1 75 ? -0.509 21.549 23.503 1.00 10.97 77 HIS B C 1
ATOM 1665 O O . HIS B 1 75 ? -1.512 20.835 23.439 1.00 10.42 77 HIS B O 1
ATOM 1672 N N . LEU B 1 76 ? 0.230 21.689 24.602 1.00 10.01 78 LEU B N 1
ATOM 1673 C CA . LEU B 1 76 ? -0.115 20.958 25.829 1.00 10.06 78 LEU B CA 1
ATOM 1674 C C . LEU B 1 76 ? -1.371 21.494 26.461 1.00 10.65 78 LEU B C 1
ATOM 1675 O O . LEU B 1 76 ? -1.940 20.866 27.355 1.00 10.08 78 LEU B O 1
ATOM 1680 N N . ARG B 1 77 ? -1.798 22.675 26.018 1.00 11.17 79 ARG B N 1
ATOM 1681 C CA . ARG B 1 77 ? -3.057 23.283 26.452 1.00 12.27 79 ARG B CA 1
ATOM 1682 C C . ARG B 1 77 ? -4.297 22.506 26.016 1.00 11.81 79 ARG B C 1
ATOM 1683 O O . ARG B 1 77 ? -5.401 22.756 26.494 1.00 13.25 79 ARG B O 1
ATOM 1691 N N . PHE B 1 78 ? -4.136 21.581 25.072 1.00 9.77 80 PHE B N 1
ATOM 1692 C CA . PHE B 1 78 ? -5.262 20.892 24.471 1.00 10.47 80 PHE B CA 1
ATOM 1693 C C . PHE B 1 78 ? -4.998 19.432 24.448 1.00 9.50 80 PHE B C 1
ATOM 1694 O O . PHE B 1 78 ? -3.847 18.990 24.404 1.00 10.05 80 PHE B O 1
ATOM 1702 N N . GLU B 1 79 ? -6.075 18.660 24.418 1.00 8.54 81 GLU B N 1
ATOM 1703 C CA . GLU B 1 79 ? -5.950 17.233 24.205 1.00 7.80 81 GLU B CA 1
ATOM 1704 C C . GLU B 1 79 ? -5.739 16.958 22.720 1.00 9.63 81 GLU B C 1
ATOM 1705 O O . GLU B 1 79 ? -6.618 17.210 21.922 1.00 11.23 81 GLU B O 1
ATOM 1711 N N . ILE B 1 80 ? -4.579 16.454 22.393 1.00 8.61 82 ILE B N 1
ATOM 1712 C CA . ILE B 1 80 ? -4.270 16.103 21.010 1.00 7.81 82 ILE B CA 1
ATOM 1713 C C . ILE B 1 80 ? -3.987 14.617 21.013 1.00 7.08 82 ILE B C 1
ATOM 1714 O O . ILE B 1 80 ? -2.916 14.149 21.388 1.00 7.43 82 ILE B O 1
ATOM 1719 N N . THR B 1 81 ? -4.996 13.896 20.589 1.00 7.12 83 THR B N 1
ATOM 1720 C CA . THR B 1 81 ? -4.908 12.466 20.427 1.00 7.44 83 THR B CA 1
ATOM 1721 C C . THR B 1 81 ? -4.401 12.207 19.008 1.00 7.52 83 THR B C 1
ATOM 1722 O O . THR B 1 81 ? -4.442 13.106 18.175 1.00 7.45 83 THR B O 1
ATOM 1726 N N . PRO B 1 82 ? -3.966 10.974 18.741 1.00 7.39 84 PRO B N 1
ATOM 1727 C CA . PRO B 1 82 ? -3.640 10.611 17.370 1.00 6.92 84 PRO B CA 1
ATOM 1728 C C . PRO B 1 82 ? -4.802 10.858 16.426 1.00 6.92 84 PRO B C 1
ATOM 1729 O O . PRO B 1 82 ? -4.606 11.372 15.330 1.00 7.78 84 PRO B O 1
ATOM 1733 N N . LYS B 1 83 ? -6.033 10.584 16.852 1.00 7.67 85 LYS B N 1
ATOM 1734 C CA . LYS B 1 83 ? -7.199 10.853 15.987 1.00 8.73 85 LYS B CA 1
ATOM 1735 C C . LYS B 1 83 ? -7.244 12.321 15.608 1.00 7.89 85 LYS B C 1
ATOM 1736 O O . LYS B 1 83 ? -7.497 12.682 14.452 1.00 8.58 85 LYS B O 1
ATOM 1742 N N . ARG B 1 84 ? -6.983 13.196 16.572 1.00 7.18 86 ARG B N 1
ATOM 1743 C CA . ARG B 1 84 ? -7.007 14.626 16.284 1.00 7.47 86 ARG B CA 1
ATOM 1744 C C . ARG B 1 84 ? -5.863 15.044 15.389 1.00 7.71 86 ARG B C 1
ATOM 1745 O O . ARG B 1 84 ? -6.060 15.889 14.513 1.00 8.03 86 ARG B O 1
ATOM 1753 N N . ALA B 1 85 ? -4.689 14.449 15.609 1.00 6.47 87 ALA B N 1
ATOM 1754 C CA . ALA B 1 85 ? -3.574 14.730 14.676 1.00 6.65 87 ALA B CA 1
ATOM 1755 C C . ALA B 1 85 ? -3.939 14.265 13.266 1.00 5.63 87 ALA B C 1
ATOM 1756 O O . ALA B 1 85 ? -3.684 15.000 12.307 1.00 6.50 87 ALA B O 1
ATOM 1758 N N . GLU B 1 86 ? -4.577 13.113 13.154 1.00 5.19 88 GLU B N 1
ATOM 1759 C CA . GLU B 1 86 ? -5.019 12.668 11.850 1.00 5.00 88 GLU B CA 1
ATOM 1760 C C . GLU B 1 86 ? -6.017 13.653 11.274 1.00 5.48 88 GLU B C 1
ATOM 1761 O O . GLU B 1 86 ? -6.033 13.912 10.037 1.00 6.47 88 GLU B O 1
ATOM 1767 N N . ALA B 1 87 ? -6.917 14.171 12.113 1.00 5.08 89 ALA B N 1
ATOM 1768 C CA . ALA B 1 87 ? -7.908 15.113 11.557 1.00 5.64 89 ALA B CA 1
ATOM 1769 C C . ALA B 1 87 ? -7.249 16.376 11.052 1.00 6.25 89 ALA B C 1
ATOM 1770 O O . ALA B 1 87 ? -7.596 16.915 9.991 1.00 7.43 89 ALA B O 1
ATOM 1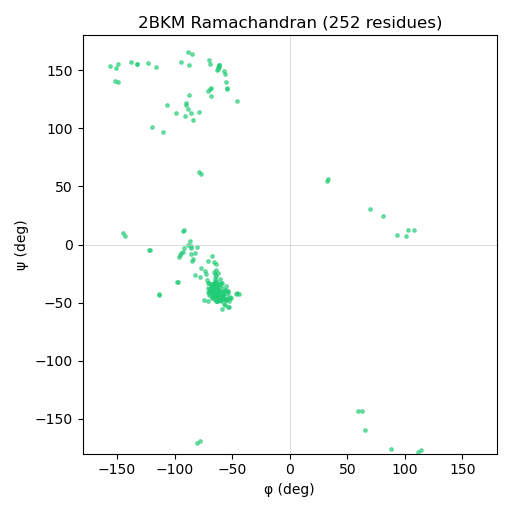772 N N . TRP B 1 88 ? -6.283 16.866 11.816 1.00 5.74 90 TRP B N 1
ATOM 1773 C CA . TRP B 1 88 ? -5.569 18.068 11.407 1.00 5.58 90 TRP B CA 1
ATOM 1774 C C . TRP B 1 88 ? -4.852 17.787 10.079 1.00 5.22 90 TRP B C 1
ATOM 1775 O O . TRP B 1 88 ? -4.973 18.562 9.140 1.00 5.82 90 TRP B O 1
ATOM 1786 N N . LEU B 1 89 ? -4.141 16.655 9.997 1.00 5.20 91 LEU B N 1
ATOM 1787 C CA . LEU B 1 89 ? -3.436 16.344 8.762 1.00 5.42 91 LEU B CA 1
ATOM 1788 C C . LEU B 1 89 ? -4.401 16.157 7.618 1.00 4.95 91 LEU B C 1
ATOM 1789 O O . LEU B 1 89 ? -4.072 16.531 6.480 1.00 5.50 91 LEU B O 1
ATOM 1794 N N . ALA B 1 90 ? -5.565 15.562 7.859 1.00 5.33 92 ALA B N 1
ATOM 1795 C CA . ALA B 1 90 ? -6.514 15.354 6.777 1.00 5.70 92 ALA B CA 1
ATOM 1796 C C . ALA B 1 90 ? -7.031 16.688 6.281 1.00 5.29 92 ALA B C 1
ATOM 1797 O O . ALA B 1 90 ? -7.252 16.873 5.097 1.00 5.71 92 ALA B O 1
ATOM 1799 N N . CYS B 1 91 ? -7.273 17.609 7.209 1.00 5.21 93 CYS B N 1
ATOM 1800 C CA . CYS B 1 91 ? -7.696 18.945 6.809 1.00 5.52 93 CYS B CA 1
ATOM 1801 C C . CYS B 1 91 ? -6.595 19.593 5.999 1.00 6.20 93 CYS B C 1
ATOM 1802 O O . CYS B 1 91 ? -6.879 20.305 5.033 1.00 7.12 93 CYS B O 1
ATOM 1805 N N . MET B 1 92 ? -5.348 19.367 6.386 1.00 5.89 94 MET B N 1
ATOM 1806 C CA . MET B 1 92 ? -4.230 19.950 5.637 1.00 5.84 94 MET B CA 1
ATOM 1807 C C . MET B 1 92 ? -4.114 19.385 4.229 1.00 5.70 94 MET B C 1
ATOM 1808 O O . MET B 1 92 ? -3.937 20.134 3.271 1.00 6.23 94 MET B O 1
ATOM 1813 N N . ARG B 1 93 ? -4.233 18.072 4.107 1.00 5.21 95 ARG B N 1
ATOM 1814 C CA . ARG B 1 93 ? -4.153 17.499 2.767 1.00 4.79 95 ARG B CA 1
ATOM 1815 C C . ARG B 1 93 ? -5.300 18.053 1.934 1.00 6.77 95 ARG B C 1
ATOM 1816 O O . ARG B 1 93 ? -5.106 18.366 0.755 1.00 6.58 95 ARG B O 1
ATOM 1824 N N . ALA B 1 94 ? -6.501 18.118 2.513 1.00 6.02 96 ALA B N 1
ATOM 1825 C CA . ALA B 1 94 ? -7.639 18.637 1.744 1.00 5.88 96 ALA B CA 1
ATOM 1826 C C . ALA B 1 94 ? -7.417 20.066 1.331 1.00 6.52 96 ALA B C 1
ATOM 1827 O O . ALA B 1 94 ? -7.793 20.453 0.220 1.00 7.81 96 ALA B O 1
ATOM 1829 N N . ALA B 1 95 ? -6.835 20.878 2.208 1.00 6.34 97 ALA B N 1
ATOM 1830 C CA . ALA B 1 95 ? -6.577 22.282 1.867 1.00 6.64 97 ALA B CA 1
ATOM 1831 C C . ALA B 1 95 ? -5.536 22.357 0.769 1.00 5.99 97 ALA B C 1
ATOM 1832 O O . ALA B 1 95 ? -5.652 23.192 -0.113 1.00 7.13 97 ALA B O 1
ATOM 1834 N N . MET B 1 96 ? -4.472 21.549 0.845 1.00 5.91 98 MET B N 1
ATOM 1835 C CA . MET B 1 96 ? -3.451 21.538 -0.204 1.00 6.35 98 MET B CA 1
ATOM 1836 C C . MET B 1 96 ? -4.075 21.162 -1.525 1.00 7.55 98 MET B C 1
ATOM 1837 O O . MET B 1 96 ? -3.808 21.795 -2.534 1.00 7.69 98 MET B O 1
ATOM 1842 N N . ASP B 1 97 ? -4.921 20.135 -1.495 1.00 7.02 99 ASP B N 1
ATOM 1843 C CA . ASP B 1 97 ? -5.590 19.722 -2.712 1.00 8.15 99 ASP B CA 1
ATOM 1844 C C . ASP B 1 97 ? -6.445 20.864 -3.213 1.00 8.72 99 ASP B C 1
ATOM 1845 O O . ASP B 1 97 ? -6.436 21.168 -4.421 1.00 10.09 99 ASP B O 1
ATOM 1850 N N . GLU B 1 98 ? -7.181 21.516 -2.313 1.00 8.45 100 GLU B N 1
ATOM 1851 C CA . GLU B 1 98 ? -8.141 22.538 -2.737 1.00 8.89 100 GLU B CA 1
ATOM 1852 C C . GLU B 1 98 ? -7.451 23.703 -3.415 1.00 8.95 100 GLU B C 1
ATOM 1853 O O . GLU B 1 98 ? -7.965 24.270 -4.380 1.00 10.22 100 GLU B O 1
ATOM 1859 N N . ILE B 1 99 ? -6.274 24.072 -2.927 1.00 8.06 101 ILE B N 1
ATOM 1860 C CA . ILE B 1 99 ? -5.605 25.233 -3.513 1.00 9.34 101 ILE B CA 1
ATOM 1861 C C . ILE B 1 99 ? -4.777 24.831 -4.728 1.00 9.30 101 ILE B C 1
ATOM 1862 O O . ILE B 1 99 ? -4.192 25.699 -5.370 1.00 10.36 101 ILE B O 1
ATOM 1867 N N . GLY B 1 100 ? -4.752 23.532 -5.052 1.00 8.88 102 GLY B N 1
ATOM 1868 C CA . GLY B 1 100 ? -4.072 23.070 -6.254 1.00 9.78 102 GLY B CA 1
ATOM 1869 C C . GLY B 1 100 ? -2.593 22.944 -6.044 1.00 10.39 102 GLY B C 1
ATOM 1870 O O . GLY B 1 100 ? -1.809 23.006 -7.014 1.00 12.03 102 GLY B O 1
ATOM 1871 N N . LEU B 1 101 ? -2.160 22.760 -4.810 1.00 8.97 103 LEU B N 1
ATOM 1872 C CA . LEU B 1 101 ? -0.743 22.593 -4.550 1.00 9.67 103 LEU B CA 1
ATOM 1873 C C . LEU B 1 101 ? -0.451 21.107 -4.703 1.00 10.49 103 LEU B C 1
ATOM 1874 O O . LEU B 1 101 ? -1.152 20.272 -4.144 1.00 13.28 103 LEU B O 1
ATOM 1879 N N . SER B 1 102 ? 0.558 20.779 -5.499 1.00 9.79 104 SER B N 1
ATOM 1880 C CA . SER B 1 102 ? 0.821 19.376 -5.828 1.00 10.84 104 SER B CA 1
ATOM 1881 C C . SER B 1 102 ? 2.284 19.261 -6.042 1.00 9.07 104 SER B C 1
ATOM 1882 O O . SER B 1 102 ? 2.921 20.236 -6.344 1.00 10.68 104 SER B O 1
ATOM 1885 N N . GLY B 1 103 ? 2.815 18.058 -5.851 1.00 8.76 105 GLY B N 1
ATOM 1886 C CA . GLY B 1 103 ? 4.204 17.856 -6.222 1.00 8.00 105 GLY B CA 1
ATOM 1887 C C . GLY B 1 103 ? 5.172 17.628 -5.099 1.00 7.41 105 GLY B C 1
ATOM 1888 O O . GLY B 1 103 ? 4.786 17.561 -3.935 1.00 7.46 105 GLY B O 1
ATOM 1889 N N . PRO B 1 104 ? 6.437 17.474 -5.430 1.00 6.70 106 PRO B N 1
ATOM 1890 C CA . PRO B 1 104 ? 7.348 16.969 -4.436 1.00 7.13 106 PRO B CA 1
ATOM 1891 C C . PRO B 1 104 ? 7.634 17.986 -3.358 1.00 6.27 106 PRO B C 1
ATOM 1892 O O . PRO B 1 104 ? 7.861 17.576 -2.245 1.00 6.58 106 PRO B O 1
ATOM 1896 N N . ALA B 1 105 ? 7.604 19.292 -3.650 1.00 5.85 107 ALA B N 1
ATOM 1897 C CA . ALA B 1 105 ? 7.777 20.263 -2.591 1.00 6.33 107 ALA B CA 1
ATOM 1898 C C . ALA B 1 105 ? 6.545 20.223 -1.675 1.00 6.48 107 ALA B C 1
ATOM 1899 O O . ALA B 1 105 ? 6.713 20.255 -0.445 1.00 6.68 107 ALA B O 1
ATOM 1901 N N . ARG B 1 106 ? 5.341 20.083 -2.246 1.00 6.36 108 ARG B N 1
ATOM 1902 C CA . ARG B 1 106 ? 4.174 19.889 -1.375 1.00 5.60 108 ARG B CA 1
ATOM 1903 C C . ARG B 1 106 ? 4.417 18.698 -0.475 1.00 6.34 108 ARG B C 1
ATOM 1904 O O . ARG B 1 106 ? 4.146 18.775 0.748 1.00 5.55 108 ARG B O 1
ATOM 1912 N N . GLU B 1 107 ? 4.887 17.579 -1.026 1.00 5.57 109 GLU B N 1
ATOM 1913 C CA . GLU B 1 107 ? 4.966 16.381 -0.183 1.00 5.63 109 GLU B CA 1
ATOM 1914 C C . GLU B 1 107 ? 6.041 16.494 0.866 1.00 6.23 109 GLU B C 1
ATOM 1915 O O . GLU B 1 107 ? 5.880 16.007 2.001 1.00 7.12 109 GLU B O 1
ATOM 1921 N N . GLN B 1 108 ? 7.130 17.178 0.534 1.00 5.49 110 GLN B N 1
ATOM 1922 C CA . GLN B 1 108 ? 8.210 17.405 1.512 1.00 6.91 110 GLN B CA 1
ATOM 1923 C C . GLN B 1 108 ? 7.667 18.230 2.663 1.00 6.20 110 GLN B C 1
ATOM 1924 O O . GLN B 1 108 ? 7.900 17.938 3.844 1.00 7.42 110 GLN B O 1
ATOM 1930 N N . PHE B 1 109 ? 6.920 19.269 2.329 1.00 5.98 111 PHE B N 1
ATOM 1931 C CA . PHE B 1 109 ? 6.302 20.147 3.335 1.00 5.65 111 PHE B CA 1
ATOM 1932 C C . PHE B 1 109 ? 5.306 19.309 4.166 1.00 6.30 111 PHE B C 1
ATOM 1933 O O . PHE B 1 109 ? 5.343 19.346 5.410 1.00 6.40 111 PHE B O 1
ATOM 1941 N N . TYR B 1 110 ? 4.454 18.545 3.481 1.00 5.00 112 TYR B N 1
ATOM 1942 C CA . TYR B 1 110 ? 3.461 17.735 4.180 1.00 4.39 112 TYR B CA 1
ATOM 1943 C C . TYR B 1 110 ? 4.168 16.776 5.144 1.00 4.82 112 TYR B C 1
ATOM 1944 O O . TYR B 1 110 ? 3.725 16.605 6.303 1.00 5.30 112 TYR B O 1
ATOM 1953 N N . HIS B 1 111 ? 5.268 16.154 4.711 1.00 5.06 113 HIS B N 1
ATOM 1954 C CA . HIS B 1 111 ? 5.973 15.243 5.587 1.00 4.79 113 HIS B CA 1
ATOM 1955 C C . HIS B 1 111 ? 6.533 15.934 6.794 1.00 5.40 113 HIS B C 1
ATOM 1956 O O . HIS B 1 111 ? 6.495 15.357 7.911 1.00 6.47 113 HIS B O 1
ATOM 1963 N N . ARG B 1 112 ? 6.985 17.166 6.635 1.00 4.85 114 ARG B N 1
ATOM 1964 C CA . ARG B 1 112 ? 7.432 17.892 7.837 1.00 6.14 114 ARG B CA 1
ATOM 1965 C C . ARG B 1 112 ? 6.251 18.055 8.769 1.00 5.72 114 ARG B C 1
ATOM 1966 O O . ARG B 1 112 ? 6.413 17.883 9.963 1.00 6.70 114 ARG B O 1
ATOM 1980 N N . LEU B 1 113 ? 5.087 18.408 8.226 1.00 4.67 115 LEU B N 1
ATOM 1981 C CA . LEU B 1 113 ? 3.898 18.596 9.066 1.00 5.43 115 LEU B CA 1
ATOM 1982 C C . LEU B 1 113 ? 3.470 17.285 9.732 1.00 6.08 115 LEU B C 1
ATOM 1983 O O . LEU B 1 113 ? 2.996 17.290 10.858 1.00 6.85 115 LEU B O 1
ATOM 1988 N N . VAL B 1 114 ? 3.607 16.159 9.055 1.00 4.55 116 VAL B N 1
ATOM 1989 C CA . VAL B 1 114 ? 3.326 14.843 9.670 1.00 4.66 116 VAL B CA 1
ATOM 1990 C C . VAL B 1 114 ? 4.185 14.667 10.916 1.00 5.54 116 VAL B C 1
ATOM 1991 O O . VAL B 1 114 ? 3.699 14.241 11.951 1.00 5.75 116 VAL B O 1
ATOM 1995 N N . LEU B 1 115 ? 5.460 14.990 10.817 1.00 5.53 117 LEU B N 1
ATOM 1996 C CA . LEU B 1 115 ? 6.379 14.880 11.954 1.00 6.74 117 LEU B CA 1
ATOM 1997 C C . LEU B 1 115 ? 6.002 15.845 13.049 1.00 5.65 117 LEU B C 1
ATOM 1998 O O . LEU B 1 115 ? 5.945 15.478 14.234 1.00 6.63 117 LEU B O 1
ATOM 2007 N N . THR B 1 116 ? 5.744 17.096 12.713 1.00 6.32 118 THR B N 1
ATOM 2008 C CA . THR B 1 116 ? 5.402 18.077 13.748 1.00 5.80 118 THR B CA 1
ATOM 2009 C C . THR B 1 116 ? 4.077 17.674 14.389 1.00 6.81 118 THR B C 1
ATOM 2010 O O . THR B 1 116 ? 3.950 17.766 15.619 1.00 7.52 118 THR B O 1
ATOM 2014 N N . ALA B 1 117 ? 3.098 17.218 13.602 1.00 5.83 119 ALA B N 1
ATOM 2015 C CA . ALA B 1 117 ? 1.806 16.800 14.187 1.00 6.47 119 ALA B CA 1
ATOM 2016 C C . ALA B 1 117 ? 2.036 15.648 15.129 1.00 6.80 119 ALA B C 1
ATOM 2017 O O . ALA B 1 117 ? 1.458 15.621 16.240 1.00 7.39 119 ALA B O 1
ATOM 2019 N N . HIS B 1 118 ? 2.909 14.715 14.744 1.00 6.74 120 HIS B N 1
ATOM 2020 C CA . HIS B 1 118 ? 3.208 13.621 15.617 1.00 8.11 120 HIS B CA 1
ATOM 2021 C C . HIS B 1 118 ? 3.779 14.143 16.936 1.00 8.88 120 HIS B C 1
ATOM 2022 O O . HIS B 1 118 ? 3.433 13.609 17.989 1.00 9.75 120 HIS B O 1
ATOM 2029 N N . HIS B 1 119 ? 4.663 15.150 16.853 1.00 8.91 121 HIS B N 1
ATOM 2030 C CA . HIS B 1 119 ? 5.292 15.727 18.033 1.00 10.47 121 HIS B CA 1
ATOM 2031 C C . HIS B 1 119 ? 4.264 16.401 18.915 1.00 9.82 121 HIS B C 1
ATOM 2032 O O . HIS B 1 119 ? 4.491 16.548 20.133 1.00 11.22 121 HIS B O 1
ATOM 2039 N N . MET B 1 120 ? 3.149 16.836 18.344 1.00 9.15 122 MET B N 1
ATOM 2040 C CA . MET B 1 120 ? 2.141 17.575 19.128 1.00 8.59 122 MET B CA 1
ATOM 2041 C C . MET B 1 120 ? 1.258 16.618 19.872 1.00 8.24 122 MET B C 1
ATOM 2042 O O . MET B 1 120 ? 0.672 16.997 20.877 1.00 10.01 122 MET B O 1
ATOM 2047 N N . VAL B 1 121 ? 1.092 15.394 19.390 1.00 7.37 123 VAL B N 1
ATOM 2048 C CA . VAL B 1 121 ? 0.220 14.419 20.054 1.00 8.36 123 VAL B CA 1
ATOM 2049 C C . VAL B 1 121 ? 0.654 14.287 21.514 1.00 7.53 123 VAL B C 1
ATOM 2050 O O . VAL B 1 121 ? 1.840 14.190 21.818 1.00 9.32 123 VAL B O 1
ATOM 2054 N N . ASN B 1 122 ? -0.352 14.314 22.404 1.00 6.81 124 ASN B N 1
ATOM 2055 C CA . ASN B 1 122 ? 0.000 14.373 23.826 1.00 6.65 124 ASN B CA 1
ATOM 2056 C C . ASN B 1 122 ? -0.957 13.553 24.669 1.00 8.64 124 ASN B C 1
ATOM 2057 O O . ASN B 1 122 ? -0.800 13.593 25.875 1.00 9.32 124 ASN B O 1
ATOM 2062 N N . THR B 1 123 ? -1.862 12.790 24.066 1.00 8.12 125 THR B N 1
ATOM 2063 C CA . THR B 1 123 ? -2.824 12.007 24.811 1.00 9.32 125 THR B CA 1
ATOM 2064 C C . THR B 1 123 ? -3.155 10.746 24.003 1.00 10.76 125 THR B C 1
ATOM 2065 O O . THR B 1 123 ? -3.299 10.824 22.797 1.00 10.18 125 THR B O 1
ATOM 2069 N N . PRO B 1 124 ? -3.285 9.592 24.657 1.00 10.58 126 PRO B N 1
ATOM 2070 C CA . PRO B 1 124 ? -3.748 8.398 23.950 1.00 10.78 126 PRO B CA 1
ATOM 2071 C C . PRO B 1 124 ? -5.157 8.550 23.355 1.00 10.79 126 PRO B C 1
ATOM 2072 O O . PRO B 1 124 ? -6.000 9.286 23.864 1.00 11.46 126 PRO B O 1
ATOM 2076 N N . ASP B 1 125 ? -5.437 7.808 22.272 1.00 10.47 127 ASP B N 1
ATOM 2077 C CA . ASP B 1 125 ? -6.760 7.832 21.693 1.00 11.10 127 ASP B CA 1
ATOM 2078 C C . ASP B 1 125 ? -7.859 7.342 22.614 1.00 11.29 127 ASP B C 1
ATOM 2079 O O . ASP B 1 125 ? -7.624 6.498 23.472 1.00 13.18 127 ASP B O 1
ATOM 2084 N N . HIS B 1 126 ? -9.072 7.822 22.353 1.00 12.92 128 HIS B N 1
ATOM 2085 C CA . HIS B 1 126 ? -10.281 7.314 23.015 1.00 13.55 128 HIS B CA 1
ATOM 2086 C C . HIS B 1 126 ? -10.833 6.168 22.268 1.00 16.37 128 HIS B C 1
ATOM 2087 O O . HIS B 1 126 ? -11.267 6.310 21.136 1.00 17.11 128 HIS B O 1
ATOM 2094 N N . LEU B 1 127 ? -10.830 5.032 22.942 1.00 18.37 129 LEU B N 1
ATOM 2095 C CA . LEU B 1 127 ? -11.268 3.790 22.354 1.00 21.39 129 LEU B CA 1
ATOM 2096 C C . LEU B 1 127 ? -12.387 3.207 23.215 1.00 23.78 129 LEU B C 1
ATOM 2097 O O . LEU B 1 127 ? -12.495 3.514 24.420 1.00 24.11 129 LEU B O 1
ATOM 2102 N N . ASP B 1 128 ? -13.211 2.382 22.580 1.00 27.00 130 ASP B N 1
ATOM 2103 C CA . ASP B 1 128 ? -14.236 1.590 23.249 1.00 29.84 130 ASP B CA 1
ATOM 2104 C C . ASP B 1 128 ? -13.716 0.187 23.555 1.00 30.96 130 ASP B C 1
ATOM 2105 O O . ASP B 1 128 ? -14.179 -0.803 22.974 1.00 31.91 130 ASP B O 1
#

InterPro domains:
  IPR001486 Truncated hemoglobin [PF01152] (7-124)
  IPR009050 Globin-like superfamily [SSF46458] (7-124)
  IPR012292 Globin/Protoglobin [G3DSA:1.10.490.10] (1-133)
  IPR044203 Group 2 truncated hemoglobin GlbO/Two-on-two hemoglobin-3-like [PTHR47366] (6-134)

CATH classification: 1.10.490.10

Foldseek 3Di:
DDDDFLCVVQPHLVLLLQLLVQLVVLQCVDPLRNVVADNDCPVVSVLSSQVLCVVRPHPNRNCVPPNDCVPLVVLVVDQQEVVNLVSSLVSSVVSCVVVPRDDDSVVVSSVVSNVVSVSNHDHYDDDD/DDDDFLCVVQPHLVLLLLLLVQLVVQQCVDPLRVVVDDPDCPVVSVLSSQVLCVVRVHPNRNCVVPNDPVPLVVLVVDAQEVVNLVSSLVSSVVSCVVVPGDDDSVVVSSVVSNVVSVSNHDDYDDDD

Solvent-accessible surface area: 13750 Å² total; per-residue (Å²): 123,146,170,93,24,23,29,94,36,10,45,9,90,126,19,0,35,115,0,8,104,0,0,13,114,95,0,42,79,41,106,35,4,124,98,52,41,76,130,99,25,104,110,28,24,83,73,28,45,19,18,1,2,38,28,2,44,15,70,88,75,11,43,90,99,46,31,141,29,116,34,111,51,70,51,106,194,80,68,17,5,53,85,48,8,31,6,50,4,35,6,0,50,23,0,0,89,84,40,60,21,92,28,107,20,20,32,70,0,5,10,94,6,4,17,26,10,89,100,18,36,40,37,112,53,120,85,152,120,152,167,85,36,26,33,117,36,10,45,9,93,108,17,0,20,108,0,1,81,0,0,14,142,92,0,31,83,40,107,34,4,143,92,50,44,77,150,95,28,101,115,29,14,87,71,27,60,19,19,2,2,42,29,2,44,15,66,84,72,10,58,84,106,52,31,146,28,114,37,110,57,89,53,104,204,75,67,17,5,51,87,42,9,35,5,49,4,34,7,0,50,24,0,0,89,84,41,61,21,90,28,105,20,22,32,67,0,6,14,89,5,2,33,26,10,103,91,18,38,42,35,112,52,114,92,140

Organism: Geobacillus kaustophilus (strain HTA426) (NCBI:txid235909)